Protein AF-A0A9E3R865-F1 (afdb_monomer_lite)

pLDDT: mean 70.57, std 21.71, range [27.81, 96.75]

Secondary structure (DSSP, 8-state):
-----------------------------------TTTHHHHHHHHHHHHHHHHHHHHHHHGGGS-HHHHHHHHHHHHHHHHHHHHHHTSTTHHHHHHHHHHHHHHHHHHHHHHHHHHHHHHHHT-HHHHHHHHHHHHHHHHHHHH---HHHHHHHHHHHHHHHHHHHHHHHHHHHHHHHHHHHHHHHHHHHHHHHHHHTTS-HHHHHHHHHHHHHHHHHHHHHHHHHHHHHHHHHHT----------

Foldseek 3Di:
DDDDDDDDDDDDDDDDDDDDDDDDDDDDPPPPDDDPPVCVVVCVVCVVVCLVVLLVVLVVLLVVDDPVLVVVLVVLVVLLVLLLVLLVVDDVSVVLNVLCVSLSSLLSSLLSVLRSLLVLLVVLLDVVVLVVLVVVLVVLVVVLVVDPDPVVNVVSVVVNVVSVVVNVLSVVSVVLSVVSVVLSVLSVVLSVVSSVVSVVVDDSVVSSVSSVVSSVVSVVSSVVSVVSSVVSVVVVVVPDDPPDPPDD

Radius of gyration: 25.24 Å; chains: 1; bounding box: 74×53×70 Å

Structure (mmCIF, N/CA/C/O backbone):
data_AF-A0A9E3R865-F1
#
_entry.id   AF-A0A9E3R865-F1
#
loop_
_atom_site.group_PDB
_atom_site.id
_atom_site.type_symbol
_atom_site.label_atom_id
_atom_site.label_alt_id
_atom_site.label_comp_id
_atom_site.label_asym_id
_atom_site.label_entity_id
_atom_site.label_seq_id
_atom_site.pdbx_PDB_ins_code
_atom_site.Cartn_x
_atom_site.Cartn_y
_atom_site.Cartn_z
_atom_site.occupancy
_atom_site.B_iso_or_equiv
_atom_site.auth_seq_id
_atom_site.auth_comp_id
_atom_site.auth_asym_id
_atom_site.auth_atom_id
_atom_site.pdbx_PDB_model_num
ATOM 1 N N . MET A 1 1 ? 42.101 36.067 -9.853 1.00 40.19 1 MET A N 1
ATOM 2 C CA . MET A 1 1 ? 41.601 35.931 -8.469 1.00 40.19 1 MET A CA 1
ATOM 3 C C . MET A 1 1 ? 40.217 36.556 -8.374 1.00 40.19 1 MET A C 1
ATOM 5 O O . MET A 1 1 ? 40.017 37.602 -8.968 1.00 40.19 1 MET A O 1
ATOM 9 N N . ALA A 1 2 ? 39.330 35.887 -7.629 1.00 42.41 2 ALA A N 1
ATOM 10 C CA . ALA A 1 2 ? 38.038 36.328 -7.091 1.00 42.41 2 ALA A CA 1
ATOM 11 C C . ALA A 1 2 ? 36.913 36.724 -8.072 1.00 42.41 2 ALA A C 1
ATOM 13 O O . ALA A 1 2 ? 36.882 37.822 -8.620 1.00 42.41 2 ALA A O 1
ATOM 14 N N . ARG A 1 3 ? 35.901 35.852 -8.170 1.00 37.53 3 ARG A N 1
ATOM 15 C CA . ARG A 1 3 ? 34.527 36.245 -8.496 1.00 37.53 3 ARG A CA 1
ATOM 16 C C . ARG A 1 3 ? 33.596 35.596 -7.473 1.00 37.53 3 ARG A C 1
ATOM 18 O O . ARG A 1 3 ? 33.476 34.377 -7.419 1.00 37.53 3 ARG A O 1
ATOM 25 N N . SER A 1 4 ? 33.030 36.437 -6.619 1.00 45.53 4 SER A N 1
ATOM 26 C CA . SER A 1 4 ? 31.946 36.138 -5.694 1.00 45.53 4 SER A CA 1
ATOM 27 C C . SER A 1 4 ? 30.645 35.933 -6.469 1.00 45.53 4 SER A C 1
ATOM 29 O O . SER A 1 4 ? 30.324 36.727 -7.351 1.00 45.53 4 SER A O 1
ATOM 31 N N . LEU A 1 5 ? 29.877 34.907 -6.103 1.00 44.34 5 LEU A N 1
ATOM 32 C CA . LEU A 1 5 ? 28.442 34.857 -6.352 1.00 44.34 5 LEU A CA 1
ATOM 33 C C . LEU A 1 5 ? 27.740 34.358 -5.089 1.00 44.34 5 LEU A C 1
ATOM 35 O O . LEU A 1 5 ? 28.083 33.339 -4.497 1.00 44.34 5 LEU A O 1
ATOM 39 N N . THR A 1 6 ? 26.807 35.196 -4.677 1.00 42.09 6 THR A N 1
ATOM 40 C CA . THR A 1 6 ? 25.888 35.144 -3.552 1.00 42.09 6 THR A CA 1
ATOM 41 C C . THR A 1 6 ? 24.887 33.994 -3.660 1.00 42.09 6 THR A C 1
ATOM 43 O O . THR A 1 6 ? 24.456 33.635 -4.753 1.00 42.09 6 THR A O 1
ATOM 46 N N . ALA A 1 7 ? 24.472 33.479 -2.502 1.00 43.03 7 ALA A N 1
ATOM 47 C CA . ALA A 1 7 ? 23.309 32.610 -2.337 1.00 43.03 7 ALA A CA 1
ATOM 48 C C . ALA A 1 7 ? 21.990 33.299 -2.747 1.00 43.03 7 ALA A C 1
ATOM 50 O O . ALA A 1 7 ? 21.929 34.530 -2.811 1.00 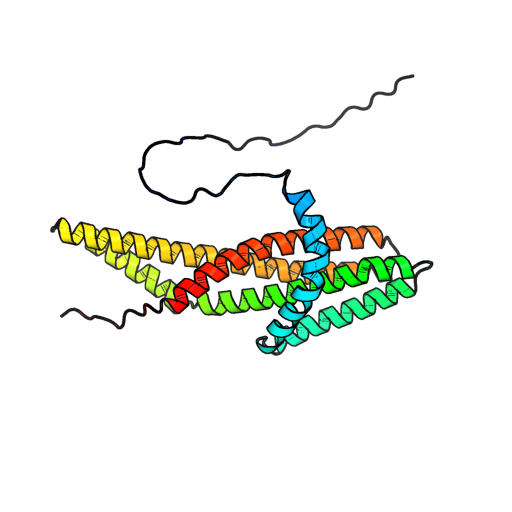43.03 7 ALA A O 1
ATOM 51 N N . PRO A 1 8 ? 20.905 32.514 -2.854 1.00 37.31 8 PRO A N 1
ATOM 52 C CA . PRO A 1 8 ? 19.636 32.934 -2.277 1.00 37.31 8 PRO A CA 1
ATOM 53 C C . PRO A 1 8 ? 19.112 31.938 -1.225 1.00 37.31 8 PRO A C 1
ATOM 55 O O . PRO A 1 8 ? 19.047 30.729 -1.435 1.00 37.31 8 PRO A O 1
ATOM 58 N N . ALA A 1 9 ? 18.746 32.523 -0.083 1.00 37.97 9 ALA A N 1
ATOM 59 C CA . ALA A 1 9 ? 17.836 32.050 0.965 1.00 37.97 9 ALA A CA 1
ATOM 60 C C . ALA A 1 9 ? 16.441 31.708 0.373 1.00 37.97 9 ALA A C 1
ATOM 62 O O . ALA A 1 9 ? 16.142 32.157 -0.729 1.00 37.97 9 ALA A O 1
ATOM 63 N N . THR A 1 10 ? 15.483 30.987 0.961 1.00 44.00 10 THR A N 1
ATOM 64 C CA . THR A 1 10 ? 15.141 30.415 2.289 1.00 44.00 10 THR A CA 1
ATOM 65 C C . THR A 1 10 ? 13.929 29.472 1.992 1.00 44.00 10 THR A C 1
ATOM 67 O O . THR A 1 10 ? 13.488 29.418 0.847 1.00 44.00 10 THR A O 1
ATOM 70 N N . TRP A 1 11 ? 13.344 28.640 2.859 1.00 37.16 11 TRP A N 1
ATOM 71 C CA . TRP A 1 11 ? 12.499 28.972 4.014 1.00 37.16 11 TRP A CA 1
ATOM 72 C C . TRP A 1 11 ? 12.063 27.662 4.710 1.00 37.16 11 TRP A C 1
ATOM 74 O O . TRP A 1 11 ? 11.724 26.694 4.037 1.00 37.16 11 TRP A O 1
ATOM 84 N N . LEU A 1 12 ? 11.993 27.715 6.047 1.00 38.28 12 LEU A N 1
ATOM 85 C CA . LEU A 1 12 ? 11.328 26.791 6.986 1.00 38.28 12 LEU A CA 1
ATOM 86 C C . LEU A 1 12 ? 12.108 25.559 7.468 1.00 38.28 12 LEU A C 1
ATOM 88 O O . LEU A 1 12 ? 11.840 24.409 7.135 1.00 38.28 12 LEU A O 1
ATOM 92 N N . SER A 1 13 ? 13.016 25.843 8.399 1.00 36.47 13 SER A N 1
ATOM 93 C CA . SER A 1 13 ? 13.278 24.997 9.560 1.00 36.47 13 SER A CA 1
ATOM 94 C C . SER A 1 13 ? 12.146 25.101 10.606 1.00 36.47 13 SER A C 1
ATOM 96 O O . SER A 1 13 ? 11.446 26.110 10.668 1.00 36.47 13 SER A O 1
ATOM 98 N N . LEU A 1 14 ? 12.080 24.079 11.476 1.00 39.28 14 LEU A N 1
ATOM 99 C CA . LEU A 1 14 ? 11.447 24.009 12.810 1.00 39.28 14 LEU A CA 1
ATOM 100 C C . LEU A 1 14 ? 9.957 23.621 12.948 1.00 39.28 14 LEU A C 1
ATOM 102 O O . LEU A 1 14 ? 9.078 24.462 13.090 1.00 39.28 14 LEU A O 1
ATOM 106 N N . VAL A 1 15 ? 9.741 22.319 13.166 1.00 34.72 15 VAL A N 1
ATOM 107 C CA . VAL A 1 15 ? 8.919 21.781 14.272 1.00 34.72 15 VAL A CA 1
ATOM 108 C C . VAL A 1 15 ? 9.807 20.699 14.908 1.00 34.72 15 VAL A C 1
ATOM 110 O O . VAL A 1 15 ? 10.177 19.744 14.242 1.00 34.72 15 VAL A O 1
ATOM 113 N N . GLY A 1 16 ? 10.442 20.896 16.063 1.00 27.81 16 GLY A N 1
ATOM 114 C CA . GLY A 1 16 ? 9.811 20.956 17.377 1.00 27.81 16 GLY A CA 1
ATOM 115 C C . GLY A 1 16 ? 10.122 19.658 18.135 1.00 27.81 16 GLY A C 1
ATOM 116 O O . GLY A 1 16 ? 9.239 18.834 18.327 1.00 27.81 16 GLY A O 1
ATOM 117 N N . ALA A 1 17 ? 11.384 19.446 18.524 1.00 34.00 17 ALA A N 1
ATOM 118 C CA . ALA A 1 17 ? 11.750 18.372 19.445 1.00 34.00 17 ALA A CA 1
ATOM 119 C C . ALA A 1 17 ? 11.565 18.876 20.884 1.00 34.00 17 ALA A C 1
ATOM 121 O O . ALA A 1 17 ? 12.406 19.615 21.393 1.00 34.00 17 ALA A O 1
ATOM 122 N N . MET A 1 18 ? 10.473 18.483 21.541 1.00 29.58 18 MET A N 1
ATOM 123 C CA . MET A 1 18 ? 10.409 18.481 23.002 1.00 29.58 18 MET A CA 1
ATOM 124 C C . MET A 1 18 ? 10.315 17.043 23.491 1.00 29.58 18 MET A C 1
ATOM 126 O O . MET A 1 18 ? 9.332 16.344 23.263 1.00 29.58 18 MET A O 1
ATOM 130 N N . ALA A 1 19 ? 11.372 16.629 24.181 1.00 34.25 19 ALA A N 1
ATOM 131 C CA . ALA A 1 19 ? 11.337 15.502 25.084 1.00 34.25 19 ALA A CA 1
ATOM 132 C C . ALA A 1 19 ? 10.598 15.921 26.362 1.00 34.25 19 ALA A C 1
ATOM 134 O O . ALA A 1 19 ? 10.988 16.883 27.021 1.00 34.25 19 ALA A O 1
ATOM 135 N N . ALA A 1 20 ? 9.575 15.161 26.732 1.00 28.72 20 ALA A N 1
ATOM 136 C CA . ALA A 1 20 ? 9.143 15.025 28.113 1.00 28.72 20 ALA A CA 1
ATOM 137 C C . ALA A 1 20 ? 8.918 13.533 28.365 1.00 28.72 20 ALA A C 1
ATOM 139 O O . ALA A 1 20 ? 7.852 12.984 28.109 1.00 28.72 20 ALA A O 1
ATOM 140 N N . SER A 1 21 ? 9.982 12.869 28.810 1.00 32.38 21 SER A N 1
ATOM 141 C CA . SER A 1 21 ? 9.870 11.614 29.541 1.00 32.38 21 SER A CA 1
ATOM 142 C C . SER A 1 21 ? 9.639 11.970 31.003 1.00 32.38 21 SER A C 1
ATOM 144 O O . SER A 1 21 ? 10.466 12.676 31.579 1.00 32.38 21 SER A O 1
ATOM 146 N N . ALA A 1 22 ? 8.529 11.516 31.580 1.00 38.50 22 ALA A N 1
ATOM 147 C CA . ALA A 1 22 ? 8.523 10.770 32.838 1.00 38.50 22 ALA A CA 1
ATOM 148 C C . ALA A 1 22 ? 7.086 10.453 33.279 1.00 38.50 22 ALA A C 1
ATOM 150 O O . ALA A 1 22 ? 6.187 11.279 33.158 1.00 38.50 22 ALA A O 1
ATOM 151 N N . VAL A 1 23 ? 6.959 9.288 33.919 1.00 40.75 23 VAL A N 1
ATOM 152 C CA . VAL A 1 23 ? 5.808 8.773 34.677 1.00 40.75 23 VAL A CA 1
ATOM 153 C C . VAL A 1 23 ? 4.762 8.034 33.842 1.00 40.75 23 VAL A C 1
ATOM 155 O O . VAL A 1 23 ? 3.717 8.573 33.509 1.00 40.75 23 VAL A O 1
ATOM 158 N N . LEU A 1 24 ? 5.028 6.751 33.583 1.00 33.03 24 LEU A N 1
ATOM 159 C CA . LEU A 1 24 ? 4.121 5.651 33.936 1.00 33.03 24 LEU A CA 1
ATOM 160 C C . LEU A 1 24 ? 4.868 4.317 33.788 1.00 33.03 24 LEU A C 1
ATOM 162 O O . LEU A 1 24 ? 5.462 4.017 32.756 1.00 33.03 24 LEU A O 1
ATOM 166 N N . ASP A 1 25 ? 4.866 3.560 34.878 1.00 38.25 25 ASP A N 1
ATOM 167 C CA . ASP A 1 25 ? 5.464 2.241 35.054 1.00 38.25 25 ASP A CA 1
ATOM 168 C C . ASP A 1 25 ? 4.728 1.201 34.186 1.00 38.25 25 ASP A C 1
ATOM 170 O O . ASP A 1 25 ? 3.730 0.616 34.604 1.00 38.25 25 ASP A O 1
ATOM 174 N N . SER A 1 26 ? 5.158 1.016 32.933 1.00 35.91 26 SER A N 1
ATOM 175 C CA . SER A 1 26 ? 4.711 -0.110 32.101 1.00 35.91 26 SER A CA 1
ATOM 176 C C . SER A 1 26 ? 5.802 -0.559 31.115 1.00 35.91 26 SER A C 1
ATOM 178 O O . SER A 1 26 ? 6.477 0.289 30.521 1.00 35.91 26 SER A O 1
ATOM 180 N N . PRO A 1 27 ? 5.991 -1.875 30.901 1.00 34.94 27 PRO A N 1
ATOM 181 C CA . PRO A 1 27 ? 6.945 -2.393 29.931 1.00 34.94 27 PRO A CA 1
ATOM 182 C C . PRO A 1 27 ? 6.330 -2.382 28.523 1.00 34.94 27 PRO A C 1
ATOM 184 O O . PRO A 1 27 ? 5.753 -3.370 28.074 1.00 34.94 27 PRO A O 1
ATOM 187 N N . VAL A 1 28 ? 6.472 -1.269 27.804 1.00 36.88 28 VAL A N 1
ATOM 188 C CA . VAL A 1 28 ? 6.292 -1.225 26.343 1.00 36.88 28 VAL A CA 1
ATOM 189 C C . VAL A 1 28 ? 7.684 -1.184 25.708 1.00 36.88 28 VAL A C 1
ATOM 191 O O . VAL A 1 28 ? 8.507 -0.369 26.133 1.00 36.88 28 VAL A O 1
ATOM 194 N N . PRO A 1 29 ? 8.004 -2.027 24.708 1.00 36.09 29 PRO A N 1
ATOM 195 C CA . PRO A 1 29 ? 9.281 -1.931 24.021 1.00 36.09 29 PRO A CA 1
ATOM 196 C C . PRO A 1 29 ? 9.318 -0.633 23.205 1.00 36.09 29 PRO A C 1
ATOM 198 O O . PRO A 1 29 ? 8.752 -0.529 22.119 1.00 36.09 29 PRO A O 1
ATOM 201 N N . ILE A 1 30 ? 10.003 0.372 23.747 1.00 40.72 30 ILE A N 1
ATOM 202 C CA . ILE A 1 30 ? 10.427 1.567 23.020 1.00 40.72 30 ILE A CA 1
ATOM 203 C C . ILE A 1 30 ? 11.549 1.128 22.078 1.00 40.72 30 ILE A C 1
ATOM 205 O O . ILE A 1 30 ? 12.702 0.982 22.474 1.00 40.72 30 ILE A O 1
ATOM 209 N N . GLY A 1 31 ? 11.179 0.868 20.827 1.00 38.44 31 GLY A N 1
ATOM 210 C CA . GLY A 1 31 ? 12.083 0.523 19.733 1.00 38.44 31 GLY A CA 1
ATOM 211 C C . GLY A 1 31 ? 12.121 1.578 18.628 1.00 38.44 31 GLY A C 1
ATOM 212 O O . GLY A 1 31 ? 12.414 1.238 17.491 1.00 38.44 31 GLY A O 1
ATOM 213 N N . PHE A 1 32 ? 11.812 2.843 18.920 1.00 37.91 32 PHE A N 1
ATOM 214 C CA . PHE A 1 32 ? 12.094 3.952 18.006 1.00 37.91 32 PHE A CA 1
ATOM 215 C C . PHE A 1 32 ? 13.399 4.619 18.434 1.00 37.91 32 PHE A C 1
ATOM 217 O O . PHE A 1 32 ? 13.425 5.408 19.373 1.00 37.91 32 PHE A O 1
ATOM 224 N N . GLY A 1 33 ? 14.486 4.302 17.730 1.00 38.59 33 GLY A N 1
ATOM 225 C CA . GLY A 1 33 ? 15.703 5.111 17.767 1.00 38.59 33 GLY A CA 1
ATOM 226 C C . GLY A 1 33 ? 16.982 4.349 18.073 1.00 38.59 33 GLY A C 1
ATOM 227 O O . GLY A 1 33 ? 17.544 4.520 19.143 1.00 38.59 33 GLY A O 1
ATOM 228 N N . LEU A 1 34 ? 17.511 3.619 17.088 1.00 32.34 34 LEU A N 1
ATOM 229 C CA . LEU A 1 34 ? 18.955 3.419 16.933 1.00 32.34 34 LEU A CA 1
ATOM 230 C C . LEU A 1 34 ? 19.314 3.258 15.442 1.00 32.34 34 LEU A C 1
ATOM 232 O O . LEU A 1 34 ? 18.938 2.282 14.804 1.00 32.34 34 LEU A O 1
ATOM 236 N N . GLY A 1 35 ? 20.118 4.191 14.916 1.00 31.42 35 GLY A N 1
ATOM 237 C CA . GLY A 1 35 ? 21.192 3.838 13.979 1.00 31.42 35 GLY A CA 1
ATOM 238 C C . GLY A 1 35 ? 21.014 4.132 12.485 1.00 31.42 35 GLY A C 1
ATOM 239 O O . GLY A 1 35 ? 21.146 3.222 11.671 1.00 31.42 35 GLY A O 1
ATOM 240 N N . ALA A 1 36 ? 20.928 5.407 12.089 1.00 37.75 36 ALA A N 1
ATOM 241 C CA . ALA A 1 36 ? 21.147 5.831 10.694 1.00 37.75 36 ALA A CA 1
ATOM 242 C C . ALA A 1 36 ? 22.537 5.441 10.118 1.00 37.75 36 ALA A C 1
ATOM 244 O O . ALA A 1 36 ? 22.752 5.539 8.915 1.00 37.75 36 ALA A O 1
ATOM 245 N N . ALA A 1 37 ? 23.475 4.958 10.944 1.00 35.06 37 ALA A N 1
ATOM 246 C CA . ALA A 1 37 ? 24.821 4.552 10.524 1.00 35.06 37 ALA A CA 1
ATOM 247 C C . ALA A 1 37 ? 25.064 3.026 10.485 1.00 35.06 37 ALA A C 1
ATOM 249 O O . ALA A 1 37 ? 26.111 2.601 10.006 1.00 35.06 37 ALA A O 1
ATOM 250 N N . VAL A 1 38 ? 24.122 2.187 10.941 1.00 31.53 38 VAL A N 1
ATOM 251 C CA . VAL A 1 38 ? 24.250 0.709 10.851 1.00 31.53 38 VAL A CA 1
ATOM 252 C C . VAL A 1 38 ? 23.600 0.166 9.566 1.00 31.53 38 VAL A C 1
ATOM 254 O O . VAL A 1 38 ? 23.965 -0.898 9.065 1.00 31.53 38 VAL A O 1
ATOM 257 N N . LEU A 1 39 ? 22.685 0.936 8.970 1.00 37.50 39 LEU A N 1
ATOM 258 C CA . LEU A 1 39 ? 21.870 0.514 7.830 1.00 37.50 39 LEU A CA 1
ATOM 259 C C . LEU A 1 39 ? 22.663 0.318 6.530 1.00 37.50 39 LEU A C 1
ATOM 261 O O . LEU A 1 39 ? 22.301 -0.542 5.736 1.00 37.50 39 LEU A O 1
ATOM 265 N N . THR A 1 40 ? 23.775 1.019 6.307 1.00 37.84 40 THR A N 1
ATOM 266 C CA . THR A 1 40 ? 24.565 0.870 5.069 1.00 37.84 40 THR A CA 1
ATOM 267 C C . THR A 1 40 ? 25.347 -0.446 5.001 1.00 37.84 40 THR A C 1
ATOM 269 O O . THR A 1 40 ? 25.465 -1.023 3.920 1.00 37.84 40 THR A O 1
ATOM 272 N N . ALA A 1 41 ? 25.823 -0.977 6.133 1.00 30.67 41 ALA A N 1
ATOM 273 C CA . ALA A 1 41 ? 26.586 -2.230 6.162 1.00 30.67 41 ALA A CA 1
ATOM 274 C C . ALA A 1 41 ? 25.692 -3.477 6.020 1.00 30.67 41 ALA A C 1
ATOM 276 O O . ALA A 1 41 ? 26.091 -4.465 5.403 1.00 30.67 41 ALA A O 1
ATOM 277 N N . VAL A 1 42 ? 24.455 -3.418 6.523 1.00 31.41 42 VAL A N 1
ATOM 278 C CA . VAL A 1 42 ? 23.473 -4.509 6.404 1.00 31.41 42 VAL A CA 1
ATOM 279 C C . VAL A 1 42 ? 22.798 -4.514 5.018 1.00 31.41 42 VAL A C 1
ATOM 281 O O . VAL A 1 42 ? 22.544 -5.583 4.457 1.00 31.41 42 VAL A O 1
ATOM 284 N N . TYR A 1 43 ? 22.599 -3.345 4.392 1.00 35.41 43 TYR A N 1
ATOM 285 C CA . TYR A 1 43 ? 21.930 -3.209 3.087 1.00 35.41 43 TYR A CA 1
ATOM 286 C C . TYR A 1 43 ? 22.743 -3.773 1.907 1.00 35.41 43 TYR A C 1
ATOM 288 O O . TYR A 1 43 ? 22.174 -4.361 0.985 1.00 35.41 43 TYR A O 1
ATOM 296 N N . GLY A 1 44 ? 24.079 -3.681 1.947 1.00 33.25 44 GLY A N 1
ATOM 297 C CA . GLY A 1 44 ? 24.951 -4.245 0.905 1.00 33.25 44 GLY A CA 1
ATOM 298 C C . GLY A 1 44 ? 24.943 -5.780 0.844 1.00 33.25 44 GLY A C 1
ATOM 299 O O . GLY A 1 44 ? 25.122 -6.360 -0.227 1.00 33.25 44 GLY A O 1
ATOM 300 N N . ALA A 1 45 ? 24.687 -6.447 1.975 1.00 32.75 45 ALA A N 1
ATOM 301 C CA . ALA A 1 45 ? 24.628 -7.907 2.064 1.00 32.75 45 ALA A CA 1
ATOM 302 C C . ALA A 1 45 ? 23.204 -8.468 1.873 1.00 32.75 45 ALA A C 1
ATOM 304 O O . ALA A 1 45 ? 23.058 -9.579 1.356 1.00 32.75 45 ALA A O 1
ATOM 305 N N . LEU A 1 46 ? 22.158 -7.710 2.240 1.00 36.16 46 LEU A N 1
ATOM 306 C CA . LEU A 1 46 ? 20.761 -8.112 2.023 1.00 36.16 46 LEU A CA 1
ATOM 307 C C . LEU A 1 46 ? 20.273 -7.880 0.586 1.00 36.16 46 LEU A C 1
ATOM 309 O O . LEU A 1 46 ? 19.552 -8.727 0.065 1.00 36.16 46 LEU A O 1
ATOM 313 N N . SER A 1 47 ? 20.703 -6.814 -0.094 1.00 45.41 47 SER A N 1
ATOM 314 C CA . SER A 1 47 ? 20.270 -6.516 -1.475 1.00 45.41 47 SER A CA 1
ATOM 315 C C . SER A 1 47 ? 20.665 -7.598 -2.491 1.00 45.41 47 SER A C 1
ATOM 317 O O . SER A 1 47 ? 19.906 -7.879 -3.413 1.00 45.41 47 SER A O 1
ATOM 319 N N . ARG A 1 48 ? 21.797 -8.292 -2.291 1.00 40.88 48 ARG A N 1
ATOM 320 C CA . ARG A 1 48 ? 22.217 -9.413 -3.160 1.00 40.88 48 ARG A CA 1
ATOM 321 C C . ARG A 1 48 ? 21.596 -10.770 -2.805 1.00 40.88 48 ARG A C 1
ATOM 323 O O . ARG A 1 48 ? 21.646 -11.677 -3.629 1.00 40.88 48 ARG A O 1
ATOM 330 N N . ARG A 1 49 ? 21.030 -10.943 -1.602 1.00 35.59 49 ARG A N 1
ATOM 331 C CA . ARG A 1 49 ? 20.415 -12.214 -1.150 1.00 35.59 49 ARG A CA 1
ATOM 332 C C . ARG A 1 49 ? 18.882 -12.194 -1.134 1.00 35.59 49 ARG A C 1
ATOM 334 O O . ARG A 1 49 ? 18.290 -13.261 -1.284 1.00 35.59 49 ARG A O 1
ATOM 341 N N . GLY A 1 50 ? 18.254 -11.026 -0.987 1.00 38.50 50 GLY A N 1
ATOM 342 C CA . GLY A 1 50 ? 16.796 -10.847 -1.023 1.00 38.50 50 GLY A CA 1
ATOM 343 C C . GLY A 1 50 ? 16.217 -10.991 -2.429 1.00 38.50 50 GLY A C 1
ATOM 344 O O . GLY A 1 50 ? 15.307 -11.783 -2.629 1.00 38.50 50 GLY A O 1
ATOM 345 N N . ALA A 1 51 ? 16.839 -10.372 -3.439 1.00 43.62 51 ALA A N 1
ATOM 346 C CA . ALA A 1 51 ? 16.316 -10.334 -4.810 1.00 43.62 51 ALA A CA 1
ATOM 347 C C . ALA A 1 51 ? 15.975 -11.715 -5.420 1.00 43.62 51 ALA A C 1
ATOM 349 O O . ALA A 1 51 ? 14.983 -11.850 -6.129 1.00 43.62 51 ALA A O 1
ATOM 350 N N . ALA A 1 52 ? 16.745 -12.766 -5.106 1.00 38.91 52 ALA A N 1
ATOM 351 C CA . ALA A 1 52 ? 16.498 -14.118 -5.624 1.00 38.91 52 ALA A CA 1
ATOM 352 C C . ALA A 1 52 ? 15.438 -14.918 -4.835 1.00 38.91 52 ALA A C 1
ATOM 354 O O . ALA A 1 52 ? 14.802 -15.810 -5.398 1.00 38.91 52 ALA A O 1
ATOM 355 N N . ARG A 1 53 ? 15.232 -14.621 -3.541 1.00 39.56 53 ARG A N 1
ATOM 356 C CA . ARG A 1 53 ? 14.155 -15.221 -2.725 1.00 39.56 53 ARG A CA 1
ATOM 357 C C . ARG A 1 53 ? 12.837 -14.446 -2.852 1.00 39.56 53 ARG A C 1
ATOM 359 O O . ARG A 1 53 ? 11.774 -15.058 -2.801 1.00 39.56 53 ARG A O 1
ATOM 366 N N . ASP A 1 54 ? 12.907 -13.140 -3.092 1.00 45.41 54 ASP A N 1
ATOM 367 C CA . ASP A 1 54 ? 11.761 -12.227 -3.143 1.00 45.41 54 ASP A CA 1
ATOM 368 C C . ASP A 1 54 ? 11.014 -12.256 -4.487 1.00 45.41 54 ASP A C 1
ATOM 370 O O . ASP A 1 54 ? 9.791 -12.095 -4.497 1.00 45.41 54 ASP A O 1
ATOM 374 N N . GLY A 1 55 ? 11.694 -12.559 -5.601 1.00 47.50 55 GLY A N 1
ATOM 375 C CA . GLY A 1 55 ? 11.038 -12.760 -6.904 1.00 47.50 55 GLY A CA 1
ATOM 376 C C . GLY A 1 55 ? 10.121 -13.995 -6.946 1.00 47.50 55 GLY A C 1
ATOM 377 O O . GLY A 1 55 ? 9.121 -14.025 -7.661 1.00 47.50 55 GLY A O 1
ATOM 378 N N . GLN A 1 56 ? 10.391 -15.016 -6.120 1.00 43.62 56 GLN A N 1
ATOM 379 C CA . GLN A 1 56 ? 9.484 -16.165 -5.965 1.00 43.62 56 GLN A CA 1
ATOM 380 C C . GLN A 1 56 ? 8.256 -15.832 -5.103 1.00 43.62 56 GLN A C 1
ATOM 382 O O . GLN A 1 56 ? 7.182 -16.380 -5.344 1.00 43.62 56 GLN A O 1
ATOM 387 N N . ALA A 1 57 ? 8.386 -14.930 -4.124 1.00 47.62 57 ALA A N 1
ATOM 388 C CA . ALA A 1 57 ? 7.267 -14.488 -3.291 1.00 47.62 57 ALA A CA 1
ATOM 389 C C . ALA A 1 57 ? 6.305 -13.561 -4.057 1.00 47.62 57 ALA A C 1
ATOM 391 O O . ALA A 1 57 ? 5.093 -13.698 -3.904 1.00 47.62 57 ALA A O 1
ATOM 392 N N . GLY A 1 58 ? 6.824 -12.685 -4.929 1.00 50.91 58 GLY A N 1
ATOM 393 C CA . GLY A 1 58 ? 6.003 -11.881 -5.846 1.00 50.91 58 GLY A CA 1
ATOM 394 C C . GLY A 1 58 ? 5.158 -12.760 -6.771 1.00 50.91 58 GLY A C 1
ATOM 395 O O . GLY A 1 58 ? 3.944 -12.597 -6.845 1.00 50.91 58 GLY A O 1
ATOM 396 N N . ARG A 1 59 ? 5.768 -13.784 -7.382 1.00 52.75 59 ARG A N 1
ATOM 397 C CA . ARG A 1 59 ? 5.064 -14.706 -8.290 1.00 52.75 59 ARG A CA 1
ATOM 398 C C . ARG A 1 59 ? 4.004 -15.583 -7.617 1.00 52.75 59 ARG A C 1
ATOM 400 O O . ARG A 1 59 ? 3.008 -15.885 -8.260 1.00 52.75 59 ARG A O 1
ATOM 407 N N . ARG A 1 60 ? 4.155 -15.935 -6.334 1.00 55.91 60 ARG A N 1
ATOM 408 C CA . ARG A 1 60 ? 3.091 -16.615 -5.560 1.00 55.91 60 ARG A CA 1
ATOM 409 C C . ARG A 1 60 ? 1.882 -15.718 -5.287 1.00 55.91 60 ARG A C 1
ATOM 411 O O . ARG A 1 60 ? 0.771 -16.221 -5.204 1.00 55.91 60 ARG A O 1
ATOM 418 N N . GLY A 1 61 ? 2.081 -14.402 -5.182 1.00 60.31 61 GLY A N 1
ATOM 419 C CA . GLY A 1 61 ? 0.986 -13.443 -5.005 1.00 60.31 61 GLY A CA 1
ATOM 420 C C . GLY A 1 61 ? 0.033 -13.382 -6.202 1.00 60.31 61 GLY A C 1
ATOM 421 O O . GLY A 1 61 ? -1.133 -13.045 -6.025 1.00 60.31 61 GLY A O 1
ATOM 422 N N . LEU A 1 62 ? 0.499 -13.766 -7.398 1.00 62.69 62 LEU A N 1
ATOM 423 C CA . LEU A 1 62 ? -0.285 -13.745 -8.638 1.00 62.69 62 LEU A CA 1
ATOM 424 C C . LEU A 1 62 ? -1.503 -14.677 -8.598 1.00 62.69 62 LEU A C 1
ATOM 426 O O . LEU A 1 62 ? -2.534 -14.346 -9.175 1.00 62.69 62 LEU A O 1
ATOM 430 N N . GLU A 1 63 ? -1.410 -15.815 -7.907 1.00 65.94 63 GLU A N 1
ATOM 431 C CA . GLU A 1 63 ? -2.484 -16.822 -7.850 1.00 65.94 63 GLU A CA 1
ATOM 432 C C . GLU A 1 63 ? -3.746 -16.309 -7.135 1.00 65.94 63 GLU A C 1
ATOM 434 O O . GLU A 1 63 ? -4.845 -16.793 -7.396 1.00 65.94 63 GLU A O 1
ATOM 439 N N . ALA A 1 64 ? -3.599 -15.301 -6.269 1.00 72.44 64 ALA A N 1
ATOM 440 C CA . ALA A 1 64 ? -4.690 -14.686 -5.515 1.00 72.44 64 ALA A CA 1
ATOM 441 C C . ALA A 1 64 ? -5.201 -13.367 -6.133 1.00 72.44 64 ALA A C 1
ATOM 443 O O . ALA A 1 64 ? -6.061 -12.705 -5.546 1.00 72.44 64 ALA A O 1
ATOM 444 N N . LEU A 1 65 ? -4.671 -12.950 -7.289 1.00 79.00 65 LEU A N 1
ATOM 445 C CA . LEU A 1 65 ? -5.069 -11.702 -7.943 1.00 79.00 65 LEU A CA 1
ATOM 446 C C . LEU A 1 65 ? -6.334 -11.872 -8.788 1.00 79.00 65 LEU A C 1
ATOM 448 O O . LEU A 1 65 ? -6.561 -12.894 -9.435 1.00 79.00 65 LEU A O 1
ATOM 452 N N . ALA A 1 66 ? -7.141 -10.813 -8.845 1.00 84.94 66 ALA A N 1
ATOM 453 C CA . ALA A 1 66 ? -8.279 -10.754 -9.753 1.00 84.94 66 ALA A CA 1
ATOM 454 C C . ALA A 1 66 ? -7.814 -10.712 -11.228 1.00 84.94 66 ALA A C 1
ATOM 456 O O . ALA A 1 66 ? -6.735 -10.186 -11.517 1.00 84.94 66 ALA A O 1
ATOM 457 N N . PRO A 1 67 ? -8.641 -11.155 -12.198 1.00 85.25 67 PRO A N 1
ATOM 458 C CA . PRO A 1 67 ? -8.276 -11.128 -13.618 1.00 85.25 67 PRO A CA 1
ATOM 459 C C . PRO A 1 67 ? -7.851 -9.744 -14.133 1.00 85.25 67 PRO A C 1
ATOM 461 O O . PRO A 1 67 ? -6.931 -9.634 -14.937 1.00 85.25 67 PRO A O 1
ATOM 464 N N . SER A 1 68 ? -8.478 -8.672 -13.639 1.00 85.06 68 SER A N 1
ATOM 465 C CA . SER A 1 68 ? -8.104 -7.296 -13.986 1.00 85.06 68 SER A CA 1
ATOM 466 C C . SER A 1 68 ? -6.718 -6.902 -13.468 1.00 85.06 68 SER A C 1
ATOM 468 O O . SER A 1 68 ? -5.985 -6.204 -14.160 1.00 85.06 68 SER A O 1
ATOM 470 N N . GLN A 1 69 ? -6.338 -7.368 -12.277 1.00 87.81 69 GLN A N 1
ATOM 471 C CA . GLN A 1 69 ? -5.025 -7.117 -11.678 1.00 87.81 69 GLN A CA 1
ATOM 472 C C . GLN A 1 69 ? -3.930 -7.888 -12.422 1.00 87.81 69 GLN A C 1
ATOM 474 O O . GLN A 1 69 ? -2.862 -7.345 -12.686 1.00 87.81 69 GLN A O 1
ATOM 479 N N . LEU A 1 70 ? -4.213 -9.125 -12.838 1.00 87.88 70 LEU A N 1
ATOM 480 C CA . LEU A 1 70 ? -3.308 -9.892 -13.697 1.00 87.88 70 LEU A CA 1
ATOM 481 C C . LEU A 1 70 ? -3.071 -9.192 -15.039 1.00 87.88 70 LEU A C 1
ATOM 483 O O . LEU A 1 70 ? -1.929 -9.108 -15.486 1.00 87.88 70 LEU A O 1
ATOM 487 N N . ALA A 1 71 ? -4.121 -8.635 -15.647 1.00 89.44 71 ALA A N 1
ATOM 488 C CA . ALA A 1 71 ? -3.992 -7.860 -16.878 1.00 89.44 71 ALA A CA 1
ATOM 489 C C . ALA A 1 71 ? -3.127 -6.597 -16.691 1.00 89.44 71 ALA A C 1
ATOM 491 O O . ALA A 1 71 ? -2.336 -6.269 -17.573 1.00 89.44 71 ALA A O 1
ATOM 492 N N . GLN A 1 72 ? -3.222 -5.913 -15.543 1.00 89.06 72 GLN A N 1
ATOM 493 C CA . GLN A 1 72 ? -2.350 -4.773 -15.220 1.00 89.06 72 GLN A CA 1
ATOM 494 C C . GLN A 1 72 ? -0.881 -5.194 -15.112 1.00 89.06 72 GLN A C 1
ATOM 496 O O . GLN A 1 72 ? -0.017 -4.569 -15.720 1.00 89.06 72 GLN A O 1
ATOM 501 N N . VAL A 1 73 ? -0.596 -6.291 -14.403 1.00 91.94 73 VAL A N 1
ATOM 502 C CA . VAL A 1 73 ? 0.771 -6.827 -14.289 1.00 91.94 73 VAL A CA 1
ATOM 503 C C . VAL A 1 73 ? 1.329 -7.197 -15.666 1.00 91.94 73 VAL A C 1
ATOM 505 O O . VAL A 1 73 ? 2.457 -6.834 -15.988 1.00 91.94 73 VAL A O 1
ATOM 508 N N . GLN A 1 74 ? 0.529 -7.853 -16.512 1.00 91.88 74 GLN A N 1
ATOM 509 C CA . GLN A 1 74 ? 0.918 -8.177 -17.888 1.00 91.88 74 GLN A CA 1
ATOM 510 C C . GLN A 1 74 ? 1.212 -6.923 -18.719 1.00 91.88 74 GLN A C 1
ATOM 512 O O . GLN A 1 74 ? 2.199 -6.892 -19.448 1.00 91.88 74 GLN A O 1
ATOM 517 N N . ALA A 1 75 ? 0.412 -5.864 -18.574 1.00 92.81 75 ALA A N 1
ATOM 518 C CA . ALA A 1 75 ? 0.661 -4.603 -19.265 1.00 92.81 75 ALA A CA 1
ATOM 519 C C . ALA A 1 75 ? 2.004 -3.965 -18.859 1.00 92.81 75 ALA A C 1
ATOM 521 O O . ALA A 1 75 ? 2.688 -3.393 -19.711 1.00 92.81 75 ALA A O 1
ATOM 522 N N . LEU A 1 76 ? 2.410 -4.086 -17.588 1.00 92.50 76 LEU A N 1
ATOM 523 C CA . LEU A 1 76 ? 3.718 -3.615 -17.121 1.00 92.50 76 LEU A CA 1
ATOM 524 C C . LEU A 1 76 ? 4.876 -4.463 -17.661 1.00 92.50 76 LEU A C 1
ATOM 526 O O . LEU A 1 76 ? 5.901 -3.906 -18.055 1.00 92.50 76 LEU A O 1
ATOM 530 N N . GLU A 1 77 ? 4.709 -5.782 -17.736 1.00 93.00 77 GLU A N 1
ATOM 531 C CA . GLU A 1 77 ? 5.689 -6.689 -18.354 1.00 93.00 77 GLU A CA 1
ATOM 532 C C . GLU A 1 77 ? 5.870 -6.389 -19.852 1.00 93.00 77 GLU A C 1
ATOM 534 O O . GLU A 1 77 ? 6.996 -6.280 -20.347 1.00 93.00 77 GLU A O 1
ATOM 539 N N . ASP A 1 78 ? 4.773 -6.146 -20.573 1.00 93.81 78 ASP A N 1
ATOM 540 C CA . ASP A 1 78 ? 4.812 -5.729 -21.977 1.00 93.81 78 ASP A CA 1
ATOM 541 C C . ASP A 1 78 ? 5.520 -4.379 -22.148 1.00 93.81 78 ASP A C 1
ATOM 543 O O . ASP A 1 78 ? 6.281 -4.171 -23.101 1.00 93.81 78 ASP A O 1
ATOM 547 N N . LEU A 1 79 ? 5.280 -3.439 -21.230 1.00 91.81 79 LEU A N 1
ATOM 548 C CA . LEU A 1 79 ? 5.919 -2.127 -21.234 1.00 91.81 79 LEU A CA 1
ATOM 549 C C . LEU A 1 79 ? 7.424 -2.235 -20.962 1.00 91.81 79 LEU A C 1
ATOM 551 O O . LEU A 1 79 ? 8.216 -1.622 -21.682 1.00 91.81 79 LEU A O 1
ATOM 555 N N . LYS A 1 80 ? 7.828 -3.074 -20.001 1.00 91.81 80 LYS A N 1
ATOM 556 C CA . LYS A 1 80 ? 9.232 -3.429 -19.752 1.00 91.81 80 LYS A CA 1
ATOM 557 C C . LYS A 1 80 ? 9.877 -3.997 -21.014 1.00 91.81 80 LYS A C 1
ATOM 559 O O . LYS A 1 80 ? 10.954 -3.541 -21.399 1.00 91.81 80 LYS A O 1
ATOM 564 N N . ALA A 1 81 ? 9.237 -4.957 -21.681 1.00 92.62 81 ALA A N 1
ATOM 565 C CA . ALA A 1 81 ? 9.780 -5.572 -22.891 1.00 92.62 81 ALA A CA 1
ATOM 566 C C . ALA A 1 81 ? 10.014 -4.537 -24.006 1.00 92.62 81 ALA A C 1
ATOM 568 O O . ALA A 1 81 ? 11.084 -4.518 -24.624 1.00 92.62 81 ALA A O 1
ATOM 569 N N . LYS A 1 82 ? 9.050 -3.634 -24.221 1.00 90.88 82 LYS A N 1
ATOM 570 C CA . LYS A 1 82 ? 9.161 -2.535 -25.194 1.00 90.88 82 LYS A CA 1
ATOM 571 C C . LYS A 1 82 ? 10.269 -1.547 -24.829 1.00 90.88 82 LYS A C 1
ATOM 573 O O . LYS A 1 82 ? 11.034 -1.152 -25.705 1.00 90.88 82 LYS A O 1
ATOM 578 N N . LEU A 1 83 ? 10.389 -1.184 -23.553 1.00 87.88 83 LEU A N 1
ATOM 579 C CA . LEU A 1 83 ? 11.441 -0.299 -23.049 1.00 87.88 83 LEU A CA 1
ATOM 580 C C . LEU A 1 83 ? 12.837 -0.897 -23.266 1.00 87.88 83 LEU A C 1
ATOM 582 O O . LEU A 1 83 ? 13.720 -0.233 -23.806 1.00 87.88 83 LEU A O 1
ATOM 586 N N . LEU A 1 84 ? 13.035 -2.169 -22.915 1.00 89.25 84 LEU A N 1
ATOM 587 C CA . LEU A 1 84 ? 14.317 -2.845 -23.129 1.00 89.25 84 LEU A CA 1
ATOM 588 C C . LEU A 1 84 ? 14.651 -2.974 -24.621 1.00 89.25 84 LEU A C 1
ATOM 590 O O . LEU A 1 84 ? 15.810 -2.822 -25.000 1.00 89.25 84 LEU A O 1
ATOM 594 N N . ALA A 1 85 ? 13.657 -3.211 -25.482 1.00 89.50 85 ALA A N 1
ATOM 595 C CA . ALA A 1 85 ? 13.857 -3.199 -26.930 1.00 89.50 85 ALA A CA 1
ATOM 596 C C . ALA A 1 85 ? 14.273 -1.810 -27.447 1.00 89.50 85 ALA A C 1
ATOM 598 O O . ALA A 1 85 ? 15.190 -1.719 -28.264 1.00 89.50 85 ALA A O 1
ATOM 599 N N . ALA A 1 86 ? 13.660 -0.737 -26.936 1.00 85.50 86 ALA A N 1
ATOM 600 C CA . ALA A 1 86 ? 14.035 0.635 -27.274 1.00 85.50 86 ALA A CA 1
ATOM 601 C C . ALA A 1 86 ? 15.475 0.956 -26.840 1.00 85.50 86 ALA A C 1
ATOM 603 O O . ALA A 1 86 ? 16.233 1.528 -27.619 1.00 85.50 86 ALA A O 1
ATOM 604 N N . TYR A 1 87 ? 15.895 0.522 -25.648 1.00 85.62 87 TYR A N 1
ATOM 605 C CA . TYR A 1 87 ? 17.277 0.696 -25.191 1.00 85.62 87 TYR A CA 1
ATOM 606 C C . TYR A 1 87 ? 18.287 -0.062 -26.049 1.00 85.62 87 TYR A C 1
ATOM 608 O O . TYR A 1 87 ? 19.311 0.516 -26.399 1.00 85.62 87 TYR A O 1
ATOM 616 N N . ARG A 1 88 ? 17.999 -1.306 -26.457 1.00 87.75 88 ARG A N 1
ATOM 617 C CA . ARG A 1 88 ? 18.880 -2.069 -27.366 1.00 87.75 88 ARG A CA 1
ATOM 618 C C . ARG A 1 88 ? 19.089 -1.383 -28.715 1.00 87.75 88 ARG A C 1
ATOM 620 O O . ARG A 1 88 ? 20.135 -1.560 -29.328 1.00 87.75 88 ARG A O 1
ATOM 627 N N . ALA A 1 89 ? 18.112 -0.604 -29.179 1.00 86.69 89 ALA A N 1
ATOM 628 C CA . ALA A 1 89 ? 18.224 0.141 -30.429 1.00 86.69 89 ALA A CA 1
ATOM 629 C C . ALA A 1 89 ? 19.165 1.362 -30.334 1.00 86.69 89 ALA A C 1
ATOM 631 O O . ALA A 1 89 ? 19.534 1.924 -31.366 1.00 86.69 89 ALA A O 1
ATOM 632 N N . LEU A 1 90 ? 19.565 1.780 -29.126 1.00 82.94 90 LEU A N 1
ATOM 633 C CA . LEU A 1 90 ? 20.475 2.905 -28.916 1.00 82.94 90 LEU A CA 1
ATOM 634 C C . LEU A 1 90 ? 21.952 2.481 -29.055 1.00 82.94 90 LEU A C 1
ATOM 636 O O . LEU A 1 90 ? 22.330 1.381 -28.640 1.00 82.94 90 LEU A O 1
ATOM 640 N N . PRO A 1 91 ? 22.839 3.364 -29.554 1.00 80.00 91 PRO A N 1
ATOM 641 C CA . PRO A 1 91 ? 24.281 3.122 -29.540 1.00 80.00 91 PRO A CA 1
ATOM 642 C C . PRO A 1 91 ? 24.798 2.910 -28.107 1.00 80.00 91 PRO A C 1
ATOM 644 O O . PRO A 1 91 ? 24.611 3.766 -27.247 1.00 80.00 91 PRO A O 1
ATOM 647 N N . GLY A 1 92 ? 25.446 1.772 -27.838 1.00 76.56 92 GLY A N 1
ATOM 648 C CA . GLY A 1 92 ? 25.911 1.423 -26.484 1.00 76.56 92 GLY A CA 1
ATOM 649 C C . GLY A 1 92 ? 24.796 0.995 -25.516 1.00 76.56 92 GLY A C 1
ATOM 650 O O . GLY A 1 92 ? 25.035 0.879 -24.314 1.00 76.56 92 GLY A O 1
ATOM 651 N N . GLY A 1 93 ? 23.592 0.730 -26.031 1.00 77.62 93 GLY A N 1
ATOM 652 C CA . GLY A 1 93 ? 22.391 0.428 -25.257 1.00 77.62 93 GLY A CA 1
ATOM 653 C C . GLY A 1 93 ? 22.449 -0.823 -24.378 1.00 77.62 93 GLY A C 1
ATOM 654 O O . GLY A 1 93 ? 21.707 -0.908 -23.405 1.00 77.62 93 GLY A O 1
ATOM 655 N N . GLU A 1 94 ? 23.359 -1.762 -24.641 1.00 82.50 94 GLU A N 1
ATOM 656 C CA . GLU A 1 94 ? 23.529 -2.981 -23.829 1.00 82.50 94 GLU A CA 1
ATOM 657 C C . GLU A 1 94 ? 23.823 -2.678 -22.349 1.00 82.50 94 GLU A C 1
ATOM 659 O O . GLU A 1 94 ? 23.317 -3.354 -21.454 1.00 82.50 94 GLU A O 1
ATOM 664 N N . VAL A 1 95 ? 24.577 -1.609 -22.063 1.00 81.81 95 VAL A N 1
ATOM 665 C CA . VAL A 1 95 ? 24.856 -1.178 -20.680 1.00 81.81 95 VAL A CA 1
ATOM 666 C C . VAL A 1 95 ? 23.588 -0.643 -20.005 1.00 81.81 95 VAL A C 1
ATOM 668 O O . VAL A 1 95 ? 23.344 -0.899 -18.823 1.00 81.81 95 VAL A O 1
ATOM 671 N N . LEU A 1 96 ? 22.747 0.069 -20.758 1.00 77.75 96 LEU A N 1
ATOM 672 C CA . LEU A 1 96 ? 21.468 0.595 -20.276 1.00 77.75 96 LEU A CA 1
ATOM 673 C C . LEU A 1 96 ? 20.468 -0.530 -20.014 1.00 77.75 96 LEU A C 1
ATOM 675 O O . LEU A 1 96 ? 19.792 -0.519 -18.990 1.00 77.75 96 LEU A O 1
ATOM 679 N N . VAL A 1 97 ? 20.417 -1.530 -20.893 1.00 84.19 97 VAL A N 1
ATOM 680 C CA . VAL A 1 97 ? 19.600 -2.739 -20.722 1.00 84.19 97 VAL A CA 1
ATOM 681 C C . VAL A 1 97 ? 20.014 -3.471 -19.454 1.00 84.19 97 VAL A C 1
ATOM 683 O O . VAL A 1 97 ? 19.186 -3.637 -18.563 1.00 84.19 97 VAL A O 1
ATOM 686 N N . ALA A 1 98 ? 21.296 -3.823 -19.322 1.00 83.62 98 ALA A N 1
ATOM 687 C CA . ALA A 1 98 ? 21.796 -4.568 -18.169 1.00 83.62 98 ALA A CA 1
ATOM 688 C C . ALA A 1 98 ? 21.571 -3.821 -16.844 1.00 83.62 98 ALA A C 1
ATOM 690 O O . ALA A 1 98 ? 21.231 -4.425 -15.827 1.00 83.62 98 ALA A O 1
ATOM 691 N N . SER A 1 99 ? 21.739 -2.496 -16.849 1.00 78.31 99 SER A N 1
ATOM 692 C CA . SER A 1 99 ? 21.524 -1.675 -15.656 1.00 78.31 99 SER A CA 1
ATOM 693 C C . SER A 1 99 ? 20.049 -1.426 -15.334 1.00 78.31 99 SER A C 1
ATOM 695 O O . SER A 1 99 ? 19.738 -1.222 -14.162 1.00 78.31 99 SER A O 1
ATOM 697 N N . SER A 1 100 ? 19.142 -1.458 -16.315 1.00 81.75 100 SER A N 1
ATOM 698 C CA . SER A 1 100 ? 17.716 -1.150 -16.121 1.00 81.75 100 SER A CA 1
ATOM 699 C C . SER A 1 100 ? 16.851 -2.387 -15.908 1.00 81.75 100 SER A C 1
ATOM 701 O O . SER A 1 100 ? 15.887 -2.321 -15.153 1.00 81.75 100 SER A O 1
ATOM 703 N N . GLU A 1 101 ? 17.188 -3.518 -16.527 1.00 86.44 101 GLU A N 1
ATOM 704 C CA . GLU A 1 101 ? 16.385 -4.746 -16.500 1.00 86.44 101 GLU A CA 1
ATOM 705 C C . GLU A 1 101 ? 16.076 -5.200 -15.071 1.00 86.44 101 GLU A C 1
ATOM 707 O O . GLU A 1 101 ? 14.909 -5.348 -14.715 1.00 86.44 101 GLU A O 1
ATOM 712 N N . HIS A 1 102 ? 17.101 -5.279 -14.218 1.00 84.19 102 HIS A N 1
ATOM 713 C CA . HIS A 1 102 ? 16.924 -5.664 -12.819 1.00 84.19 102 HIS A CA 1
ATOM 714 C C . HIS A 1 102 ? 16.042 -4.686 -12.024 1.00 84.19 102 HIS A C 1
ATOM 716 O O . HIS A 1 102 ? 15.312 -5.096 -11.124 1.00 84.19 102 HIS A O 1
ATOM 722 N N . ARG A 1 103 ? 16.091 -3.388 -12.348 1.00 81.56 103 ARG A N 1
ATOM 723 C CA . ARG A 1 103 ? 15.289 -2.357 -11.666 1.00 81.56 103 ARG A CA 1
ATOM 724 C C . ARG A 1 103 ? 13.827 -2.440 -12.083 1.00 81.56 103 ARG A C 1
ATOM 726 O O . ARG A 1 103 ? 12.947 -2.335 -11.237 1.00 81.56 103 ARG A O 1
ATOM 733 N N . LEU A 1 104 ? 13.579 -2.661 -13.373 1.00 86.81 104 LEU A N 1
ATOM 734 C CA . LEU A 1 104 ? 12.236 -2.866 -13.911 1.00 86.81 104 LEU A CA 1
ATOM 735 C C . LEU A 1 104 ? 11.608 -4.130 -13.314 1.00 86.81 104 LEU A C 1
ATOM 737 O O . LEU A 1 104 ? 10.468 -4.075 -12.867 1.00 86.81 104 LEU A O 1
ATOM 741 N N . ASP A 1 105 ? 12.374 -5.222 -13.213 1.00 87.62 105 ASP A N 1
ATOM 742 C CA . ASP A 1 105 ? 11.948 -6.433 -12.499 1.00 87.62 105 ASP A CA 1
ATOM 743 C C . ASP A 1 105 ? 11.589 -6.140 -11.043 1.00 87.62 105 ASP A C 1
ATOM 745 O O . ASP A 1 105 ? 10.507 -6.497 -10.585 1.00 87.62 105 ASP A O 1
ATOM 749 N N . ALA A 1 106 ? 12.459 -5.429 -10.321 1.00 84.38 106 ALA A N 1
ATOM 750 C CA . ALA A 1 106 ? 12.214 -5.088 -8.925 1.00 84.38 106 ALA A CA 1
ATOM 751 C C . ALA A 1 106 ? 10.945 -4.236 -8.735 1.00 84.38 106 ALA A C 1
ATOM 753 O O . ALA A 1 106 ? 10.232 -4.428 -7.747 1.00 84.38 106 ALA A O 1
ATOM 754 N N . LEU A 1 107 ? 10.652 -3.320 -9.665 1.00 85.88 107 LEU A N 1
ATOM 755 C CA . LEU A 1 107 ? 9.446 -2.488 -9.646 1.00 85.88 107 LEU A CA 1
ATOM 756 C C . LEU A 1 107 ? 8.179 -3.295 -9.933 1.00 85.88 107 LEU A C 1
ATOM 758 O O . LEU A 1 107 ? 7.198 -3.132 -9.212 1.00 85.88 107 LEU A O 1
ATOM 762 N N . ILE A 1 108 ? 8.198 -4.183 -10.929 1.00 89.38 108 ILE A N 1
ATOM 763 C CA . ILE A 1 108 ? 7.057 -5.061 -11.236 1.00 89.38 108 ILE A CA 1
ATOM 764 C C . ILE A 1 108 ? 6.804 -6.021 -10.069 1.00 89.38 108 ILE A C 1
ATOM 766 O O . ILE A 1 108 ? 5.672 -6.163 -9.605 1.00 89.38 108 ILE A O 1
ATOM 770 N N . ASP A 1 109 ? 7.859 -6.609 -9.513 1.00 86.69 109 ASP A N 1
ATOM 771 C CA . ASP A 1 109 ? 7.765 -7.440 -8.318 1.00 86.69 109 ASP A CA 1
ATOM 772 C C . ASP A 1 109 ? 7.183 -6.655 -7.132 1.00 86.69 109 ASP A C 1
ATOM 774 O O . ASP A 1 109 ? 6.361 -7.171 -6.370 1.00 86.69 109 ASP A O 1
ATOM 778 N N . ALA A 1 110 ? 7.594 -5.398 -6.951 1.00 84.62 110 ALA A N 1
ATOM 779 C CA . ALA A 1 110 ? 7.043 -4.542 -5.910 1.00 84.62 110 ALA A CA 1
ATOM 780 C C . ALA A 1 110 ? 5.561 -4.241 -6.152 1.00 84.62 110 ALA A C 1
ATOM 782 O O . ALA A 1 110 ? 4.772 -4.361 -5.215 1.00 84.62 110 ALA A O 1
ATOM 783 N N . PHE A 1 111 ? 5.175 -3.953 -7.393 1.00 88.25 111 PHE A N 1
ATOM 784 C CA . PHE A 1 111 ? 3.793 -3.732 -7.807 1.00 88.25 111 PHE A CA 1
ATOM 785 C C . PHE A 1 111 ? 2.892 -4.928 -7.463 1.00 88.25 111 PHE A C 1
ATOM 787 O O . PHE A 1 111 ? 1.869 -4.763 -6.799 1.00 88.25 111 PHE A O 1
ATOM 794 N N . VAL A 1 112 ? 3.307 -6.153 -7.801 1.00 88.81 112 VAL A N 1
ATOM 795 C CA . VAL A 1 112 ? 2.552 -7.379 -7.474 1.00 88.81 112 VAL A CA 1
ATOM 796 C C . VAL A 1 112 ? 2.365 -7.544 -5.964 1.00 88.81 112 VAL A C 1
ATOM 798 O O . VAL A 1 112 ? 1.285 -7.909 -5.483 1.00 88.81 112 VAL A O 1
ATOM 801 N N . ARG A 1 113 ? 3.405 -7.249 -5.180 1.00 84.44 113 ARG A N 1
ATOM 802 C CA . ARG A 1 113 ? 3.302 -7.327 -3.722 1.00 84.44 113 ARG A CA 1
ATOM 803 C C . ARG A 1 113 ? 2.395 -6.236 -3.147 1.00 84.44 113 ARG A C 1
ATOM 805 O O . ARG A 1 113 ? 1.631 -6.529 -2.236 1.00 84.44 113 ARG A O 1
ATOM 812 N N . LEU A 1 114 ? 2.457 -5.009 -3.670 1.00 87.06 114 LEU A N 1
ATOM 813 C CA . LEU A 1 114 ? 1.558 -3.919 -3.278 1.00 87.06 114 LEU A CA 1
ATOM 814 C C . LEU A 1 114 ? 0.095 -4.269 -3.579 1.00 87.06 114 LEU A C 1
ATOM 816 O O . LEU A 1 114 ? -0.760 -4.031 -2.731 1.00 87.06 114 LEU A O 1
ATOM 820 N N . LEU A 1 115 ? -0.190 -4.891 -4.729 1.00 88.75 115 LEU A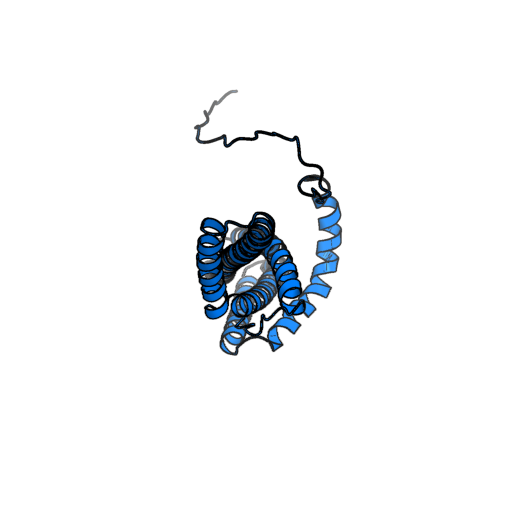 N 1
ATOM 821 C CA . LEU A 1 115 ? -1.527 -5.397 -5.061 1.00 88.75 115 LEU A CA 1
ATOM 822 C C . LEU A 1 115 ? -2.012 -6.438 -4.049 1.00 88.75 115 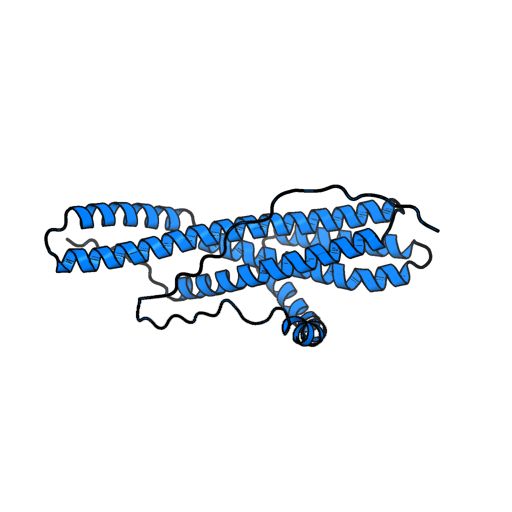LEU A C 1
ATOM 824 O O . LEU A 1 115 ? -3.149 -6.369 -3.584 1.00 88.75 115 LEU A O 1
ATOM 828 N N . SER A 1 116 ? -1.139 -7.374 -3.677 1.00 84.88 116 SER A N 1
ATOM 829 C CA . SER A 1 116 ? -1.451 -8.388 -2.665 1.00 84.88 116 SER A CA 1
ATOM 830 C C . SER A 1 116 ? -1.782 -7.733 -1.318 1.00 84.88 116 SER A C 1
ATOM 832 O O . SER A 1 116 ? -2.784 -8.072 -0.689 1.00 84.88 116 SER A O 1
ATOM 834 N N . SER A 1 117 ? -0.995 -6.733 -0.908 1.00 84.25 117 SER A N 1
ATOM 835 C CA . SER A 1 117 ? -1.261 -5.960 0.307 1.00 84.25 117 SER A CA 1
ATOM 836 C C . SER A 1 117 ? -2.569 -5.178 0.232 1.00 84.25 117 SER A C 1
ATOM 838 O O . SER A 1 117 ? -3.354 -5.194 1.177 1.00 84.25 117 SER A O 1
ATOM 840 N N . LEU A 1 118 ? -2.846 -4.532 -0.899 1.00 86.44 118 LEU A N 1
ATOM 841 C CA . LEU A 1 118 ? -4.081 -3.785 -1.122 1.00 86.44 118 LEU A CA 1
ATOM 842 C C . LEU A 1 118 ? -5.318 -4.691 -1.026 1.00 86.44 118 LEU A C 1
ATOM 844 O O . LEU A 1 118 ? -6.328 -4.290 -0.445 1.00 86.44 118 LEU A O 1
ATOM 848 N N . ASN A 1 119 ? -5.229 -5.915 -1.550 1.00 85.25 119 ASN A N 1
ATOM 849 C CA . ASN A 1 119 ? -6.290 -6.914 -1.439 1.00 85.25 119 ASN A CA 1
ATOM 850 C C . ASN A 1 119 ? -6.531 -7.318 0.023 1.00 85.25 119 ASN A C 1
ATOM 852 O O . ASN A 1 119 ? -7.685 -7.356 0.446 1.00 85.25 119 ASN A O 1
ATOM 856 N N . ALA A 1 120 ? -5.474 -7.526 0.815 1.00 82.94 120 ALA A N 1
ATOM 857 C CA . ALA A 1 120 ? -5.604 -7.806 2.248 1.00 82.94 120 ALA A CA 1
ATOM 858 C C . ALA A 1 120 ? -6.300 -6.655 3.000 1.00 82.94 120 ALA A C 1
ATOM 860 O O . ALA A 1 120 ? -7.260 -6.882 3.736 1.00 82.94 120 ALA A O 1
ATOM 861 N N . TYR A 1 121 ? -5.897 -5.403 2.746 1.00 84.88 121 TYR A N 1
ATOM 862 C CA . TYR A 1 121 ? -6.566 -4.235 3.331 1.00 84.88 121 TYR A CA 1
ATOM 863 C C . TYR A 1 121 ? -8.028 -4.119 2.908 1.00 84.88 121 TYR A C 1
ATOM 865 O O . TYR A 1 121 ? -8.857 -3.699 3.707 1.00 84.88 121 TYR A O 1
ATOM 873 N N . ARG A 1 122 ? -8.370 -4.479 1.668 1.00 82.94 122 ARG A N 1
ATOM 874 C CA . ARG A 1 122 ? -9.759 -4.466 1.200 1.00 82.94 122 ARG A CA 1
ATOM 875 C C . ARG A 1 122 ? -10.623 -5.472 1.961 1.00 82.94 122 ARG A C 1
ATOM 877 O O . ARG A 1 122 ? -11.766 -5.144 2.260 1.00 82.94 122 ARG A O 1
ATOM 884 N N . THR A 1 123 ? -10.089 -6.654 2.262 1.00 81.31 123 THR A N 1
ATOM 885 C CA . THR A 1 123 ? -10.779 -7.664 3.077 1.00 81.31 123 THR A CA 1
ATOM 886 C C . THR A 1 123 ? -10.975 -7.173 4.510 1.00 81.31 123 THR A C 1
ATOM 888 O O . THR A 1 123 ? -12.087 -7.237 5.024 1.00 81.31 123 THR A O 1
ATOM 891 N N . TYR A 1 124 ? -9.928 -6.611 5.124 1.00 80.25 124 TYR A N 1
ATOM 892 C CA . TYR A 1 124 ? -9.983 -6.101 6.497 1.00 80.25 124 TYR A CA 1
ATOM 893 C C . TYR A 1 124 ? -10.904 -4.878 6.657 1.00 80.25 124 TYR A C 1
ATOM 895 O O . TYR A 1 124 ? -11.654 -4.775 7.622 1.00 80.25 124 TYR A O 1
ATOM 903 N N . LEU A 1 125 ? -10.879 -3.939 5.707 1.00 83.12 125 LEU A N 1
ATOM 904 C CA . LEU A 1 125 ? -11.656 -2.693 5.744 1.00 83.12 125 LEU A CA 1
ATOM 905 C C . LEU A 1 125 ? -13.122 -2.880 5.318 1.00 83.12 125 LEU A C 1
ATOM 907 O O . LEU A 1 125 ? -13.699 -1.984 4.692 1.00 83.12 125 LEU A O 1
ATOM 911 N N . ASN A 1 126 ? -13.738 -4.019 5.634 1.00 80.00 126 ASN A N 1
ATOM 912 C CA . ASN A 1 126 ? -15.155 -4.219 5.366 1.00 80.00 126 ASN A CA 1
ATOM 913 C C . ASN A 1 126 ? -15.982 -3.103 6.040 1.00 80.00 126 ASN A C 1
ATOM 915 O O . ASN A 1 126 ? -15.820 -2.805 7.226 1.00 80.00 126 ASN A O 1
ATOM 919 N N . ALA A 1 127 ? -16.841 -2.443 5.258 1.00 66.31 127 ALA A N 1
ATOM 920 C CA . ALA A 1 127 ? -17.572 -1.253 5.690 1.00 66.31 127 ALA A CA 1
ATOM 921 C C . ALA A 1 127 ? -18.519 -1.546 6.865 1.00 66.31 127 ALA A C 1
ATOM 923 O O . ALA A 1 127 ? -18.657 -0.708 7.761 1.00 66.31 127 ALA A O 1
ATOM 924 N N . ASP A 1 128 ? -19.102 -2.747 6.889 1.00 69.38 128 ASP A N 1
ATOM 925 C CA . ASP A 1 128 ? -20.040 -3.175 7.928 1.00 69.38 128 ASP A CA 1
ATOM 926 C C . ASP A 1 128 ? -19.360 -3.264 9.306 1.00 69.38 128 ASP A C 1
ATOM 928 O O . ASP A 1 128 ? -19.912 -2.796 10.305 1.00 69.38 128 ASP A O 1
ATOM 932 N N . ASP A 1 129 ? -18.121 -3.764 9.362 1.00 76.56 129 ASP A N 1
ATOM 933 C CA . ASP A 1 129 ? -17.371 -3.919 10.615 1.00 76.56 129 ASP A CA 1
ATOM 934 C C . ASP A 1 129 ? -16.936 -2.571 11.198 1.00 76.56 129 ASP A C 1
ATOM 936 O O . ASP A 1 129 ? -17.021 -2.347 12.410 1.00 76.56 129 ASP A O 1
ATOM 940 N N . ARG A 1 130 ? -16.521 -1.631 10.339 1.00 82.56 130 ARG A N 1
ATOM 941 C CA . ARG A 1 130 ? -16.148 -0.279 10.776 1.00 82.56 130 ARG A CA 1
ATOM 942 C C . ARG A 1 130 ? -17.344 0.462 11.368 1.00 82.56 130 ARG A C 1
ATOM 944 O O . ARG A 1 130 ? -17.225 1.069 12.433 1.00 82.56 130 ARG A O 1
ATOM 951 N N . GLN A 1 131 ? -18.488 0.427 10.686 1.00 86.56 131 GLN A N 1
ATOM 952 C CA . GLN A 1 131 ? -19.691 1.110 11.154 1.00 86.56 131 GLN A CA 1
ATOM 953 C C . GLN A 1 131 ? -20.203 0.502 12.466 1.00 86.56 131 GLN A C 1
ATOM 955 O O . GLN A 1 131 ? -20.607 1.246 13.361 1.00 86.56 131 GLN A O 1
ATOM 960 N N . ALA A 1 132 ? -20.130 -0.823 12.615 1.00 87.81 132 ALA A N 1
ATOM 961 C CA . ALA A 1 132 ? -20.491 -1.498 13.856 1.00 87.81 132 ALA A CA 1
ATOM 962 C C . ALA A 1 132 ? -19.647 -1.015 15.049 1.00 87.81 132 ALA A C 1
ATOM 964 O O . ALA A 1 132 ? -20.210 -0.709 16.100 1.00 87.81 132 ALA A O 1
ATOM 965 N N . VAL A 1 133 ? -18.325 -0.871 14.882 1.00 89.25 133 VAL A N 1
ATOM 966 C CA . VAL A 1 133 ? -17.432 -0.382 15.950 1.00 89.25 133 VAL A CA 1
ATOM 967 C C . VAL A 1 133 ? -17.754 1.052 16.365 1.00 89.25 133 VAL A C 1
ATOM 969 O O . VAL A 1 133 ? -17.779 1.340 17.559 1.00 89.25 133 VAL A O 1
ATOM 972 N N . GLU A 1 134 ? -18.032 1.952 15.419 1.00 91.81 134 GLU A N 1
ATOM 973 C CA . GLU A 1 134 ? -18.390 3.344 15.738 1.00 91.81 134 GLU A CA 1
ATOM 974 C C . GLU A 1 134 ? -19.721 3.431 16.498 1.00 91.81 134 GLU A C 1
ATOM 976 O O . GLU A 1 134 ? -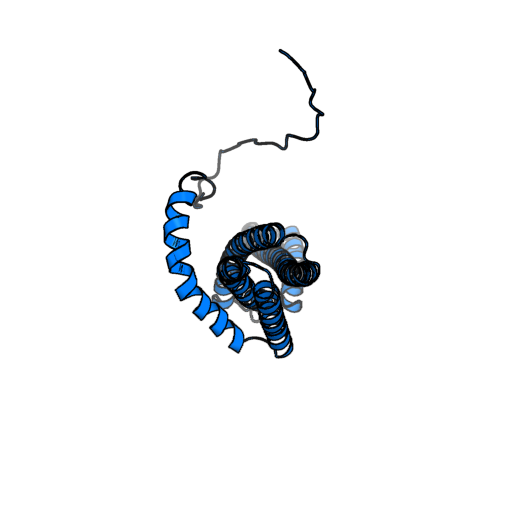19.838 4.171 17.479 1.00 91.81 134 GLU A O 1
ATOM 981 N N . VAL A 1 135 ? -20.720 2.646 16.080 1.00 94.00 135 VAL A N 1
ATOM 982 C CA . VAL A 1 135 ? -22.029 2.588 16.745 1.00 94.00 135 VAL A CA 1
ATOM 983 C C . VAL A 1 135 ? -21.899 2.011 18.156 1.00 94.00 135 VAL A C 1
ATOM 985 O O . VAL A 1 135 ? -22.431 2.597 19.100 1.00 94.00 135 VAL A O 1
ATOM 988 N N . GLU A 1 136 ? -21.174 0.900 18.322 1.00 93.50 136 GLU A N 1
ATOM 989 C CA . GLU A 1 136 ? -20.946 0.283 19.634 1.00 93.50 136 GLU A CA 1
ATOM 990 C C . GLU A 1 136 ? -20.175 1.229 20.564 1.00 93.50 136 GLU A C 1
ATOM 992 O O . GLU A 1 136 ? -20.543 1.386 21.729 1.00 93.50 136 GLU A O 1
ATOM 997 N N . LEU A 1 137 ? -19.150 1.914 20.048 1.00 95.31 137 LEU A N 1
ATOM 998 C CA . LEU A 1 137 ? -18.362 2.880 20.807 1.00 95.31 137 LEU A CA 1
ATOM 999 C C . LEU A 1 137 ? -19.229 4.037 21.315 1.00 95.31 137 LEU A C 1
ATOM 1001 O O . LEU A 1 137 ? -19.159 4.377 22.498 1.00 95.31 137 LEU A O 1
ATOM 1005 N N . ALA A 1 138 ? -20.058 4.624 20.449 1.00 96.06 138 ALA A N 1
ATOM 1006 C CA . ALA A 1 138 ? -20.944 5.723 20.822 1.00 96.06 138 ALA A CA 1
ATOM 1007 C C . ALA A 1 138 ? -21.994 5.288 21.860 1.00 96.06 138 ALA A C 1
ATOM 1009 O O . ALA A 1 138 ? -22.230 5.999 22.841 1.00 96.06 138 ALA A O 1
ATOM 1010 N N . ALA A 1 139 ? -22.592 4.106 21.678 1.00 96.06 139 ALA A N 1
ATOM 1011 C CA . ALA A 1 139 ? -23.561 3.550 22.619 1.00 96.06 139 ALA A CA 1
ATOM 1012 C C . ALA A 1 139 ? -22.926 3.293 23.995 1.00 96.06 139 ALA A C 1
ATOM 1014 O O . ALA A 1 139 ? -23.446 3.749 25.015 1.00 96.06 139 ALA A O 1
ATOM 1015 N N . LEU A 1 140 ? -21.761 2.644 24.028 1.00 95.44 140 LEU A N 1
ATOM 1016 C CA . LEU A 1 140 ? -21.074 2.310 25.270 1.00 95.44 140 LEU A CA 1
ATOM 1017 C C . LEU A 1 140 ? -20.587 3.559 26.019 1.00 95.44 140 LEU A C 1
ATOM 1019 O O . LEU A 1 140 ? -20.671 3.609 27.244 1.00 95.44 140 LEU A O 1
ATOM 1023 N N . GLN A 1 141 ? -20.133 4.596 25.312 1.00 96.38 141 GLN A N 1
ATOM 1024 C CA . GLN A 1 141 ? -19.787 5.881 25.931 1.00 96.38 141 GLN A CA 1
ATOM 1025 C C . GLN A 1 141 ? -20.998 6.540 26.605 1.00 96.38 141 GLN A C 1
ATOM 1027 O O . GLN A 1 141 ? -20.875 7.070 27.712 1.00 96.38 141 GLN A O 1
ATOM 1032 N N . ALA A 1 142 ? -22.176 6.473 25.978 1.00 96.31 142 ALA A N 1
ATOM 1033 C CA . ALA A 1 142 ? -23.411 6.968 26.579 1.00 96.31 142 ALA A CA 1
ATOM 1034 C C . ALA A 1 142 ? -23.832 6.142 27.809 1.00 96.31 142 ALA A C 1
ATOM 1036 O O . ALA A 1 142 ? -24.341 6.708 28.778 1.00 96.31 142 ALA A O 1
ATOM 1037 N N . GLU A 1 143 ? -23.597 4.826 27.800 1.00 95.06 143 GLU A N 1
ATOM 1038 C CA . GLU A 1 143 ? -23.825 3.964 28.964 1.00 95.06 143 GLU A CA 1
ATOM 1039 C C . GLU A 1 143 ? -22.876 4.280 30.122 1.00 95.06 143 GLU A C 1
ATOM 1041 O O . GLU A 1 143 ? -23.333 4.380 31.258 1.00 95.06 143 GLU A O 1
ATOM 1046 N N . VAL A 1 144 ? -21.579 4.466 29.852 1.00 95.38 144 VAL A N 1
ATOM 1047 C CA . VAL A 1 144 ? -20.573 4.855 30.860 1.00 95.38 144 VAL A CA 1
ATOM 1048 C C . VAL A 1 144 ? -20.976 6.156 31.551 1.00 95.38 144 VAL A C 1
ATOM 1050 O O . VAL A 1 144 ? -20.918 6.243 32.776 1.00 95.38 144 VAL A O 1
ATOM 1053 N N . ALA A 1 145 ? -21.438 7.148 30.785 1.00 94.38 145 ALA A N 1
ATOM 1054 C CA . ALA A 1 145 ? -21.840 8.451 31.315 1.00 94.38 145 ALA A CA 1
ATOM 1055 C C . ALA A 1 145 ? -23.029 8.383 32.291 1.00 94.38 145 ALA A C 1
ATOM 1057 O O . ALA A 1 145 ? -23.198 9.283 33.111 1.00 94.38 145 ALA A O 1
ATOM 1058 N N . ARG A 1 146 ? -23.853 7.332 32.203 1.00 95.62 146 ARG A N 1
ATOM 1059 C CA . ARG A 1 146 ? -25.034 7.113 33.054 1.00 95.62 146 ARG A CA 1
ATOM 1060 C C . ARG A 1 146 ? -24.810 6.036 34.120 1.00 95.62 146 ARG A C 1
ATOM 1062 O O . ARG A 1 146 ? -25.721 5.764 34.893 1.00 95.62 146 ARG A O 1
ATOM 1069 N N . GLU A 1 147 ? -23.638 5.405 34.152 1.00 95.62 147 GLU A N 1
ATOM 1070 C CA . GLU A 1 147 ? -23.347 4.301 35.061 1.00 95.62 147 GLU A CA 1
ATOM 1071 C C . GLU A 1 147 ? -22.995 4.820 36.459 1.00 95.62 147 GLU A C 1
ATOM 1073 O O . GLU A 1 147 ? -21.981 5.489 36.675 1.00 95.62 147 GLU A O 1
ATOM 1078 N N . GLU A 1 148 ? -23.831 4.486 37.436 1.00 94.50 148 GLU A N 1
ATOM 1079 C CA . GLU A 1 148 ? -23.643 4.906 38.825 1.00 94.50 148 GLU A CA 1
ATOM 1080 C C . GLU A 1 148 ? -22.706 3.953 39.578 1.00 94.50 148 GLU A C 1
ATOM 1082 O O . GLU A 1 148 ? -21.944 4.381 40.454 1.00 94.50 148 GLU A O 1
ATOM 1087 N N . ASN A 1 149 ? -22.689 2.668 39.205 1.00 96.75 149 ASN A N 1
ATOM 1088 C CA . ASN A 1 149 ? -21.846 1.671 39.848 1.00 96.75 149 ASN A CA 1
ATOM 1089 C C . ASN A 1 149 ? -20.384 1.827 39.407 1.00 96.75 149 ASN A C 1
ATOM 1091 O O . ASN A 1 149 ? -20.023 1.544 38.267 1.00 96.75 149 ASN A O 1
ATOM 1095 N N . ALA A 1 150 ? -19.511 2.211 40.343 1.00 93.75 150 ALA A N 1
ATOM 1096 C CA . ALA A 1 150 ? -18.093 2.451 40.074 1.00 93.75 150 ALA A CA 1
ATOM 1097 C C . ALA A 1 150 ? -17.359 1.255 39.437 1.00 93.75 150 ALA A C 1
ATOM 1099 O O . ALA A 1 150 ? -16.576 1.459 38.515 1.00 93.75 150 ALA A O 1
ATOM 1100 N N . LYS A 1 151 ? -17.644 0.018 39.869 1.00 92.88 151 LYS A N 1
ATOM 1101 C CA . LYS A 1 151 ? -17.002 -1.181 39.303 1.00 92.88 151 LYS A CA 1
ATOM 1102 C C . LYS A 1 151 ? -17.477 -1.462 37.878 1.00 92.88 151 LYS A C 1
ATOM 1104 O O . LYS A 1 151 ? -16.678 -1.850 37.033 1.00 92.88 151 LYS A O 1
ATOM 1109 N N . LEU A 1 152 ? -18.769 -1.271 37.600 1.00 93.25 152 LEU A N 1
ATOM 1110 C CA . LEU A 1 152 ? -19.304 -1.451 36.245 1.00 93.25 152 LEU A CA 1
ATOM 1111 C C . LEU A 1 152 ? -18.819 -0.353 35.301 1.00 93.25 152 LEU A C 1
ATOM 1113 O O . LEU A 1 152 ? -18.469 -0.654 34.162 1.00 93.25 152 LEU A O 1
ATOM 1117 N N . ARG A 1 153 ? -18.736 0.891 35.782 1.00 95.31 153 ARG A N 1
ATOM 1118 C CA . ARG A 1 153 ? -18.166 2.016 35.036 1.00 95.31 153 ARG A CA 1
ATOM 1119 C C . ARG A 1 153 ? -16.728 1.728 34.621 1.00 95.31 153 ARG A C 1
ATOM 1121 O O . ARG A 1 153 ? -16.440 1.819 33.437 1.00 95.31 153 ARG A O 1
ATOM 1128 N N . GLU A 1 154 ? -15.882 1.265 35.540 1.00 94.50 154 GLU A N 1
ATOM 1129 C CA . GLU A 1 154 ? -14.490 0.905 35.236 1.00 94.50 154 GLU A CA 1
ATOM 1130 C C . GLU A 1 154 ? -14.393 -0.189 34.154 1.00 94.50 154 GLU A C 1
ATOM 1132 O O . GLU A 1 154 ? -13.614 -0.083 33.207 1.00 94.50 154 GLU A O 1
ATOM 1137 N N . VAL A 1 155 ? -15.214 -1.242 34.245 1.00 94.31 155 VAL A N 1
ATOM 1138 C CA . VAL A 1 155 ? -15.242 -2.310 33.229 1.00 94.31 155 VAL A CA 1
ATOM 1139 C C . VAL A 1 155 ? -15.694 -1.773 31.867 1.00 94.31 155 VAL A C 1
ATOM 1141 O O . VAL A 1 155 ? -15.114 -2.130 30.837 1.00 94.31 155 VAL A O 1
ATOM 1144 N N . LYS A 1 156 ? -16.718 -0.913 31.840 1.00 93.19 156 LYS A N 1
ATOM 1145 C CA . LYS A 1 156 ? -17.216 -0.296 30.606 1.00 93.19 156 LYS A CA 1
ATOM 1146 C C . LYS A 1 156 ? -16.203 0.687 30.007 1.00 93.19 156 LYS A C 1
ATOM 1148 O O . LYS A 1 156 ? -16.037 0.688 28.793 1.00 93.19 156 LYS A O 1
ATOM 1153 N N . GLU A 1 157 ? -15.477 1.451 30.818 1.00 94.12 157 GLU A N 1
ATOM 1154 C CA . GLU A 1 157 ? -14.394 2.343 30.374 1.00 94.12 157 GLU A CA 1
ATOM 1155 C C . GLU A 1 157 ? -13.267 1.562 29.688 1.00 94.12 157 GLU A C 1
ATOM 1157 O O . GLU A 1 157 ? -12.872 1.910 28.577 1.00 94.12 157 GLU A O 1
ATOM 1162 N N . ARG A 1 158 ? -12.837 0.428 30.258 1.00 94.12 158 ARG A N 1
ATOM 1163 C CA . ARG A 1 158 ? -11.858 -0.452 29.593 1.00 94.12 158 ARG A CA 1
ATOM 1164 C C . ARG A 1 158 ? -12.362 -0.955 28.238 1.00 94.12 158 ARG A C 1
ATOM 1166 O O . ARG A 1 158 ? -11.597 -1.017 27.279 1.00 94.12 158 ARG A O 1
ATOM 1173 N N . ARG A 1 159 ? -13.651 -1.304 28.133 1.00 93.56 159 ARG A N 1
ATOM 1174 C CA . ARG A 1 159 ? -14.263 -1.684 26.847 1.00 93.56 159 ARG A CA 1
ATOM 1175 C C . ARG A 1 159 ? -14.288 -0.515 25.853 1.00 93.56 159 ARG A C 1
ATOM 1177 O O . ARG A 1 159 ? -14.024 -0.740 24.675 1.00 93.56 159 ARG A O 1
ATOM 1184 N N . VAL A 1 160 ? -14.555 0.713 26.305 1.00 95.00 160 VAL A N 1
ATOM 1185 C CA . VAL A 1 160 ? -14.460 1.923 25.467 1.00 95.00 160 VAL A CA 1
ATOM 1186 C C . VAL A 1 160 ? -13.044 2.086 24.918 1.00 95.00 160 VAL A C 1
ATOM 1188 O O . VAL A 1 160 ? -12.891 2.371 23.732 1.00 95.00 160 VAL A O 1
ATOM 1191 N N . ASP A 1 161 ? -12.016 1.875 25.736 1.00 92.94 161 ASP A N 1
ATOM 1192 C CA . ASP A 1 161 ? -10.626 2.008 25.294 1.00 92.94 161 ASP A CA 1
ATOM 1193 C C . ASP A 1 161 ? -10.242 0.952 24.250 1.00 92.94 161 ASP A C 1
ATOM 1195 O O . ASP A 1 161 ? -9.599 1.287 23.255 1.00 92.94 161 ASP A O 1
ATOM 1199 N N . ILE A 1 162 ? -10.717 -0.288 24.396 1.00 88.75 162 ILE A N 1
ATOM 1200 C CA . ILE A 1 162 ? -10.549 -1.336 23.373 1.00 88.75 162 ILE A CA 1
ATOM 1201 C C . ILE A 1 162 ? -11.223 -0.922 22.056 1.00 88.75 162 ILE A C 1
ATOM 1203 O O . ILE A 1 162 ? -10.611 -1.001 20.990 1.00 88.75 162 ILE A O 1
ATOM 1207 N N . LEU A 1 163 ? -12.469 -0.440 22.109 1.00 89.12 163 LEU A N 1
ATOM 1208 C CA . LEU A 1 163 ? -13.196 0.000 20.912 1.00 89.12 163 LEU A CA 1
ATOM 1209 C C . LEU A 1 163 ? -12.537 1.219 20.245 1.00 89.12 163 LEU A C 1
ATOM 1211 O O . LEU A 1 163 ? -12.490 1.289 19.017 1.00 89.12 163 LEU A O 1
ATOM 1215 N N . ARG A 1 164 ? -11.962 2.145 21.024 1.00 91.25 164 ARG A N 1
ATOM 1216 C CA . ARG A 1 164 ? -11.153 3.259 20.498 1.00 91.25 164 ARG A CA 1
ATOM 1217 C C . ARG A 1 164 ? -9.904 2.765 19.779 1.00 91.25 164 ARG A C 1
ATOM 1219 O O . ARG A 1 164 ? -9.627 3.239 18.682 1.00 91.25 164 ARG A O 1
ATOM 1226 N N . GLN A 1 165 ? -9.177 1.811 20.359 1.00 88.06 165 GLN A N 1
ATOM 1227 C CA . GLN A 1 165 ? -8.008 1.217 19.707 1.00 88.06 165 GLN A CA 1
ATOM 1228 C C . GLN A 1 165 ? -8.400 0.545 18.391 1.00 88.06 165 GLN A C 1
ATOM 1230 O O . GLN A 1 165 ? -7.764 0.785 17.369 1.00 88.06 165 GLN A O 1
ATOM 1235 N N . ARG A 1 166 ? -9.487 -0.231 18.382 1.00 87.31 166 ARG A N 1
ATOM 1236 C CA . ARG A 1 166 ? -9.980 -0.902 17.173 1.00 87.31 166 ARG A CA 1
ATOM 1237 C C . ARG A 1 166 ? -10.382 0.095 16.081 1.00 87.31 166 ARG A C 1
ATOM 1239 O O . ARG A 1 166 ? -10.013 -0.080 14.922 1.00 87.31 166 ARG A O 1
ATOM 1246 N N . ARG A 1 167 ? -11.067 1.183 16.446 1.00 89.50 167 ARG A N 1
ATOM 1247 C CA . ARG A 1 167 ? -11.363 2.302 15.536 1.00 89.50 167 ARG A CA 1
ATOM 1248 C C . ARG A 1 167 ? -10.088 2.916 14.951 1.00 89.50 167 ARG A C 1
ATOM 1250 O O . ARG A 1 167 ? -10.020 3.142 13.745 1.00 89.50 167 ARG A O 1
ATOM 1257 N N . GLU A 1 168 ? -9.097 3.193 15.791 1.00 87.31 168 GLU A N 1
ATOM 1258 C CA . GLU A 1 168 ? -7.822 3.766 15.354 1.00 87.31 168 GLU A CA 1
ATOM 1259 C C . GLU A 1 168 ? -7.104 2.835 14.365 1.00 87.31 168 GLU A C 1
ATOM 1261 O O . GLU A 1 168 ? -6.600 3.285 13.339 1.00 87.31 168 GLU A O 1
ATOM 1266 N N . ARG A 1 169 ? -7.153 1.515 14.585 1.00 84.31 169 ARG A N 1
ATOM 1267 C CA . ARG A 1 169 ? -6.631 0.534 13.618 1.00 84.31 169 ARG A CA 1
ATOM 1268 C C . ARG A 1 169 ? -7.349 0.588 12.275 1.00 84.31 169 ARG A C 1
ATOM 1270 O O . ARG A 1 169 ? -6.687 0.536 11.242 1.00 84.31 169 ARG A O 1
ATOM 1277 N N . PHE A 1 170 ? -8.675 0.734 12.257 1.00 86.69 170 PHE A N 1
ATOM 1278 C CA . PHE A 1 170 ? -9.414 0.937 11.004 1.00 86.69 170 PHE A CA 1
ATOM 1279 C C . PHE A 1 170 ? -8.985 2.212 10.272 1.00 86.69 170 PHE A C 1
ATOM 1281 O O . PHE A 1 170 ? -8.886 2.204 9.044 1.00 86.69 170 PHE A O 1
ATOM 1288 N N . HIS A 1 171 ? -8.710 3.293 11.004 1.00 87.50 171 HIS A N 1
ATOM 1289 C CA . HIS A 1 171 ? -8.208 4.535 10.421 1.00 87.50 171 HIS A CA 1
ATOM 1290 C C . HIS A 1 171 ? -6.831 4.336 9.775 1.00 87.50 171 HIS A C 1
ATOM 1292 O O . HIS A 1 171 ? -6.680 4.564 8.576 1.00 87.50 171 HIS A O 1
ATOM 1298 N N . GLN A 1 172 ? -5.872 3.798 10.529 1.00 84.56 172 GLN A N 1
ATOM 1299 C CA . GLN A 1 172 ? -4.506 3.533 10.058 1.00 84.56 172 GLN A CA 1
ATOM 1300 C C . GLN A 1 172 ? -4.472 2.576 8.858 1.00 84.56 172 GLN A C 1
ATOM 1302 O O . GLN A 1 172 ? -3.712 2.777 7.907 1.00 84.56 172 GLN A O 1
ATOM 1307 N N . ALA A 1 173 ? -5.317 1.542 8.865 1.00 84.25 173 ALA A N 1
ATOM 1308 C CA . ALA A 1 173 ? -5.460 0.624 7.741 1.00 84.25 173 ALA A CA 1
ATOM 1309 C C . ALA A 1 173 ? -6.023 1.326 6.492 1.00 84.25 173 ALA A C 1
ATOM 1311 O O . ALA A 1 173 ? -5.584 1.038 5.378 1.00 84.25 173 ALA A O 1
ATOM 1312 N N . SER A 1 174 ? -6.954 2.273 6.657 1.00 87.38 174 SER A N 1
ATOM 1313 C CA . SER A 1 174 ? -7.493 3.075 5.552 1.00 87.38 174 SER A CA 1
ATOM 1314 C C . SER A 1 174 ? -6.435 3.993 4.939 1.00 87.38 174 SER A C 1
ATOM 1316 O O . SER A 1 174 ? -6.304 4.021 3.717 1.00 87.38 174 SER A O 1
ATOM 1318 N N . GLU A 1 175 ? -5.658 4.696 5.764 1.00 86.06 175 GLU A N 1
ATOM 1319 C CA . GLU A 1 175 ? -4.553 5.550 5.303 1.00 86.06 175 GLU A CA 1
ATOM 1320 C C . GLU A 1 175 ? -3.480 4.729 4.579 1.00 86.06 175 GLU A C 1
ATOM 1322 O O . GLU A 1 175 ? -3.024 5.091 3.495 1.00 86.06 175 GLU A O 1
ATOM 1327 N N . SER A 1 176 ? -3.129 3.567 5.138 1.00 84.38 176 SER A N 1
ATOM 1328 C CA . SER A 1 176 ? -2.173 2.644 4.519 1.00 84.38 176 SER A CA 1
ATOM 1329 C C . SER A 1 176 ? -2.674 2.169 3.156 1.00 84.38 176 SER A C 1
ATOM 1331 O O . SER A 1 176 ? -1.927 2.193 2.181 1.00 84.38 176 SER A O 1
ATOM 1333 N N . ARG A 1 177 ? -3.953 1.788 3.049 1.00 87.69 177 ARG A N 1
ATOM 1334 C CA . ARG A 1 177 ? -4.572 1.382 1.780 1.00 87.69 177 ARG A CA 1
ATOM 1335 C C . ARG A 1 177 ? -4.485 2.489 0.724 1.00 87.69 177 ARG A C 1
ATOM 1337 O O . ARG A 1 177 ? -4.175 2.200 -0.432 1.00 87.69 177 ARG A O 1
ATOM 1344 N N . GLU A 1 178 ? -4.779 3.730 1.100 1.00 88.12 178 GLU A N 1
ATOM 1345 C CA . GLU A 1 178 ? -4.706 4.888 0.204 1.00 88.12 178 GLU A CA 1
ATOM 1346 C C . GLU A 1 178 ? -3.271 5.132 -0.275 1.00 88.12 178 GLU A C 1
ATOM 1348 O O . GLU A 1 178 ? -3.027 5.230 -1.480 1.00 88.12 178 GLU A O 1
ATOM 1353 N N . LEU A 1 179 ? -2.304 5.106 0.642 1.00 86.12 179 LEU A N 1
ATOM 1354 C CA . LEU A 1 179 ? -0.889 5.235 0.310 1.00 86.12 179 LEU A CA 1
ATOM 1355 C C . LEU A 1 179 ? -0.432 4.154 -0.683 1.00 86.12 179 LEU A C 1
ATOM 1357 O O . LEU A 1 179 ? 0.208 4.475 -1.684 1.00 86.12 179 LEU A O 1
ATOM 1361 N N . LEU A 1 180 ? -0.794 2.884 -0.462 1.00 85.06 180 LEU A N 1
ATOM 1362 C CA . LEU A 1 180 ? -0.450 1.799 -1.391 1.00 85.06 180 LEU A CA 1
ATOM 1363 C C . LEU A 1 180 ? -1.086 1.994 -2.772 1.00 85.06 180 LEU A C 1
ATOM 1365 O O . LEU A 1 180 ? -0.437 1.722 -3.781 1.00 85.06 180 LEU A O 1
ATOM 1369 N N . SER A 1 181 ? -2.323 2.495 -2.832 1.00 88.62 181 SER A N 1
ATOM 1370 C CA . SER A 1 181 ? -2.988 2.826 -4.097 1.00 88.62 181 SER A CA 1
ATOM 1371 C C . SER A 1 181 ? -2.215 3.887 -4.884 1.00 88.62 181 SER A C 1
ATOM 1373 O O . SER A 1 181 ? -2.047 3.750 -6.095 1.00 88.62 181 SER A O 1
ATOM 1375 N N . HIS A 1 182 ? -1.721 4.930 -4.214 1.00 86.50 182 HIS A N 1
ATOM 1376 C CA . HIS A 1 182 ? -0.907 5.964 -4.857 1.00 86.50 182 HIS A CA 1
ATOM 1377 C C . HIS A 1 182 ? 0.458 5.439 -5.307 1.00 86.50 182 HIS A C 1
ATOM 1379 O O . HIS A 1 182 ? 0.924 5.808 -6.384 1.00 86.50 182 HIS A O 1
ATOM 1385 N N . GLN A 1 183 ? 1.083 4.550 -4.533 1.00 85.25 183 GLN A N 1
ATOM 1386 C CA . GLN A 1 183 ? 2.345 3.920 -4.927 1.00 85.25 183 GLN A CA 1
ATOM 1387 C C . GLN A 1 183 ? 2.187 3.023 -6.161 1.00 85.25 183 GLN A C 1
ATOM 1389 O O . GLN A 1 183 ? 3.039 3.063 -7.045 1.00 85.25 183 GLN A O 1
ATOM 1394 N N . LEU A 1 184 ? 1.088 2.267 -6.269 1.00 89.12 184 LEU A N 1
ATOM 1395 C CA . LEU A 1 184 ? 0.777 1.490 -7.476 1.00 89.12 184 LEU A CA 1
ATOM 1396 C C . LEU A 1 184 ? 0.701 2.396 -8.712 1.00 89.12 184 LEU A C 1
ATOM 1398 O O . LEU A 1 184 ? 1.418 2.153 -9.679 1.00 89.12 184 LEU A O 1
ATOM 1402 N N . ALA A 1 185 ? -0.080 3.479 -8.642 1.00 87.81 185 ALA A N 1
ATOM 1403 C CA . ALA A 1 185 ? -0.183 4.455 -9.731 1.00 87.81 185 ALA A CA 1
ATOM 1404 C C . ALA A 1 185 ? 1.175 5.102 -10.067 1.00 87.81 185 ALA A C 1
ATOM 1406 O O . ALA A 1 185 ? 1.522 5.2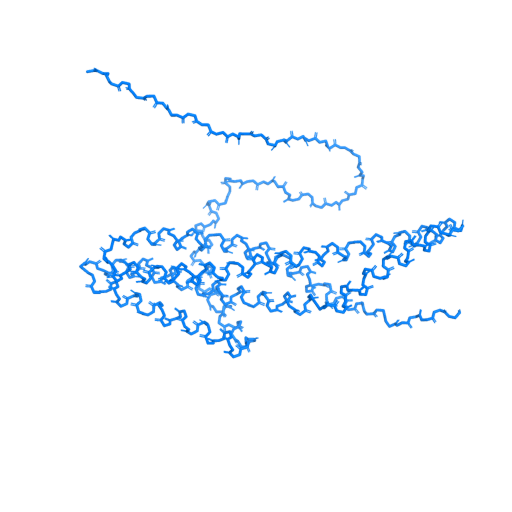67 -11.231 1.00 87.81 185 ALA A O 1
ATOM 1407 N N . THR A 1 186 ? 1.985 5.400 -9.048 1.00 86.50 186 THR A N 1
ATOM 1408 C CA . THR A 1 186 ? 3.317 5.999 -9.226 1.00 86.50 186 THR A CA 1
ATOM 1409 C C . THR A 1 186 ? 4.257 5.070 -9.997 1.00 86.50 186 THR A C 1
ATOM 1411 O O . THR A 1 186 ? 4.989 5.529 -10.873 1.00 86.50 186 THR A O 1
ATOM 1414 N N . ILE A 1 187 ? 4.241 3.763 -9.707 1.00 87.06 187 ILE A N 1
ATOM 1415 C CA . ILE A 1 187 ? 5.037 2.774 -10.452 1.00 87.06 187 ILE A CA 1
ATOM 1416 C C . ILE A 1 187 ? 4.601 2.731 -11.923 1.00 87.06 187 ILE A C 1
ATOM 1418 O O . ILE A 1 187 ? 5.460 2.733 -12.807 1.00 87.06 187 ILE A O 1
ATOM 1422 N N . GLU A 1 188 ? 3.293 2.717 -12.192 1.00 90.00 188 GLU A N 1
ATOM 1423 C CA . GLU A 1 188 ? 2.755 2.725 -13.560 1.00 90.00 188 GLU A CA 1
ATOM 1424 C C . GLU A 1 188 ? 3.195 3.976 -14.332 1.00 90.00 188 GLU A C 1
ATOM 1426 O O . GLU A 1 188 ? 3.733 3.865 -15.439 1.00 90.00 188 GLU A O 1
ATOM 1431 N N . ASP A 1 189 ? 3.031 5.158 -13.734 1.00 86.31 189 ASP A N 1
ATOM 1432 C CA . ASP A 1 189 ? 3.390 6.440 -14.342 1.00 86.31 189 ASP A CA 1
ATOM 1433 C C . ASP A 1 189 ? 4.887 6.529 -14.645 1.00 86.31 189 ASP A C 1
ATOM 1435 O O . ASP A 1 189 ? 5.288 6.997 -15.712 1.00 86.31 189 ASP A O 1
ATOM 1439 N N . VAL A 1 190 ? 5.733 6.039 -13.740 1.00 84.81 190 VAL A N 1
ATOM 1440 C CA . VAL A 1 190 ? 7.190 6.058 -13.916 1.00 84.81 190 VAL A CA 1
ATOM 1441 C C . VAL A 1 190 ? 7.623 5.092 -15.015 1.00 84.81 190 VAL A C 1
ATOM 1443 O O . VAL A 1 190 ? 8.467 5.453 -15.837 1.00 84.81 190 VAL A O 1
ATOM 1446 N N . LEU A 1 191 ? 7.042 3.891 -15.086 1.00 85.50 191 LEU A N 1
ATOM 1447 C CA . LEU A 1 191 ? 7.319 2.947 -16.175 1.00 85.50 191 LEU A CA 1
ATOM 1448 C C . LEU A 1 191 ? 6.864 3.508 -17.527 1.00 85.50 191 LEU A C 1
ATOM 1450 O O . LEU A 1 191 ? 7.568 3.369 -18.532 1.00 85.50 191 LEU A O 1
ATOM 1454 N N . ARG A 1 192 ? 5.716 4.188 -17.557 1.00 88.62 192 ARG A N 1
ATOM 1455 C CA . ARG A 1 192 ? 5.214 4.857 -18.758 1.00 88.62 192 ARG A CA 1
ATOM 1456 C C . ARG A 1 192 ? 6.127 5.998 -19.190 1.00 88.62 192 ARG A C 1
ATOM 1458 O O . ARG A 1 192 ? 6.511 6.055 -20.357 1.00 88.62 192 ARG A O 1
ATOM 1465 N N . LEU A 1 193 ? 6.530 6.852 -18.255 1.00 83.81 193 LEU A N 1
ATOM 1466 C CA . LEU A 1 193 ? 7.460 7.948 -18.507 1.00 83.81 193 LEU A CA 1
ATOM 1467 C C . LEU A 1 193 ? 8.815 7.430 -19.005 1.00 83.81 193 LEU A C 1
ATOM 1469 O O . LEU A 1 193 ? 9.372 7.983 -19.953 1.00 83.81 193 LEU A O 1
ATOM 1473 N N . ALA A 1 194 ? 9.326 6.350 -18.408 1.00 81.50 194 ALA A N 1
ATOM 1474 C CA . ALA A 1 194 ? 10.553 5.686 -18.837 1.00 81.50 194 ALA A CA 1
ATOM 1475 C C . ALA A 1 194 ? 10.470 5.252 -20.306 1.00 81.50 194 ALA A C 1
ATOM 1477 O O . ALA A 1 194 ? 11.376 5.519 -21.098 1.00 81.50 194 ALA A O 1
ATOM 1478 N N . PHE A 1 195 ? 9.350 4.637 -20.688 1.00 83.62 195 PHE A N 1
ATOM 1479 C CA . PHE A 1 195 ? 9.088 4.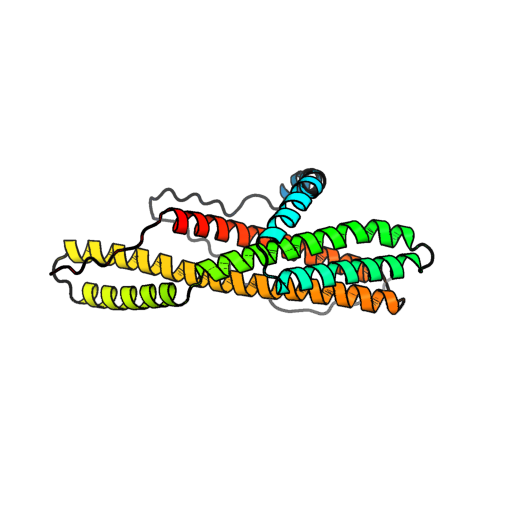251 -22.068 1.00 83.62 195 PHE A CA 1
ATOM 1480 C C . PHE A 1 195 ? 8.992 5.454 -23.013 1.00 83.62 195 PHE A C 1
ATOM 1482 O O . PHE A 1 195 ? 9.684 5.481 -24.033 1.00 83.62 195 PHE A O 1
ATOM 1489 N N . GLU A 1 196 ? 8.217 6.480 -22.668 1.00 84.50 196 GLU A N 1
ATOM 1490 C CA . GLU A 1 196 ? 8.076 7.696 -23.478 1.00 84.50 196 GLU A CA 1
ATOM 1491 C C . GLU A 1 196 ? 9.429 8.399 -23.702 1.00 84.50 196 GLU A C 1
ATOM 1493 O O . GLU A 1 196 ? 9.744 8.821 -24.818 1.00 84.50 196 GLU A O 1
ATOM 1498 N N . GLN A 1 197 ? 10.279 8.460 -22.674 1.00 80.44 197 GLN A N 1
ATOM 1499 C CA . GLN A 1 197 ? 11.617 9.048 -22.774 1.00 80.44 197 GLN A CA 1
ATOM 1500 C C . GLN A 1 197 ? 12.601 8.184 -23.570 1.00 80.44 197 GLN A C 1
ATOM 1502 O O . GLN A 1 197 ? 13.479 8.739 -24.239 1.00 80.44 197 GLN A O 1
ATOM 1507 N N . SER A 1 198 ? 12.443 6.856 -23.553 1.00 76.50 198 SER A N 1
ATOM 1508 C CA . SER A 1 198 ? 13.259 5.946 -24.367 1.00 76.50 198 SER A CA 1
ATOM 1509 C C . SER A 1 198 ? 13.036 6.151 -25.868 1.00 76.50 198 SER A C 1
ATOM 1511 O O . SER A 1 198 ? 13.993 6.134 -26.638 1.00 76.50 198 SER A O 1
ATOM 1513 N N . ILE A 1 199 ? 11.795 6.441 -26.276 1.00 78.44 199 ILE A N 1
ATOM 1514 C CA . ILE A 1 199 ? 11.458 6.778 -27.666 1.00 78.44 199 ILE A CA 1
ATOM 1515 C C . ILE A 1 199 ? 12.037 8.145 -28.038 1.00 78.44 199 ILE A C 1
ATOM 1517 O O . ILE A 1 199 ? 12.507 8.344 -29.156 1.00 78.44 199 ILE A O 1
ATOM 1521 N N . ALA A 1 200 ? 12.008 9.097 -27.105 1.00 77.19 200 ALA A N 1
ATOM 1522 C CA . ALA A 1 200 ? 12.394 10.479 -27.362 1.00 77.19 200 ALA A CA 1
ATOM 1523 C C . ALA A 1 200 ? 13.917 10.727 -27.442 1.00 77.19 200 ALA A C 1
ATOM 1525 O O . ALA A 1 200 ? 14.299 11.876 -27.659 1.00 77.19 200 ALA A O 1
ATOM 1526 N N . ILE A 1 201 ? 14.773 9.706 -27.256 1.00 63.25 201 ILE A N 1
ATOM 1527 C CA . ILE A 1 201 ? 16.253 9.793 -27.279 1.00 63.25 201 ILE A CA 1
ATOM 1528 C C . ILE A 1 201 ? 16.763 10.987 -26.444 1.00 63.25 201 ILE A C 1
ATOM 1530 O O . ILE A 1 201 ? 17.527 11.823 -26.924 1.00 63.25 201 ILE A O 1
ATOM 1534 N N . ARG A 1 202 ? 16.275 11.135 -25.202 1.00 63.53 202 ARG A N 1
ATOM 1535 C CA . ARG A 1 202 ? 16.666 12.267 -24.339 1.00 63.53 202 ARG A CA 1
ATOM 1536 C C . ARG A 1 202 ? 17.808 11.921 -23.398 1.00 63.53 202 ARG A C 1
ATOM 1538 O O . ARG A 1 202 ? 18.909 12.413 -23.598 1.00 63.53 202 ARG A O 1
ATOM 1545 N N . ASP A 1 203 ? 17.542 11.112 -22.375 1.00 67.75 203 ASP A N 1
ATOM 1546 C CA . ASP A 1 203 ? 18.546 10.766 -21.364 1.00 67.75 203 ASP A CA 1
ATOM 1547 C C . ASP A 1 203 ? 18.109 9.537 -20.532 1.00 67.75 203 ASP A C 1
ATOM 1549 O O . ASP A 1 203 ? 17.329 9.665 -19.581 1.00 67.75 203 ASP A O 1
ATOM 1553 N N . PRO A 1 204 ? 18.595 8.332 -20.870 1.00 67.69 204 PRO A N 1
ATOM 1554 C CA . PRO A 1 204 ? 18.290 7.104 -20.134 1.00 67.69 204 PRO A CA 1
ATOM 1555 C C . PRO A 1 204 ? 18.789 7.092 -18.675 1.00 67.69 204 PRO A C 1
ATOM 1557 O O . PRO A 1 204 ? 18.251 6.355 -17.841 1.00 67.69 204 PRO A O 1
ATOM 1560 N N . GLU A 1 205 ? 19.793 7.902 -18.320 1.00 72.31 205 GLU A N 1
ATOM 1561 C CA . GLU A 1 205 ? 20.331 7.939 -16.953 1.00 72.31 205 GLU A CA 1
ATOM 1562 C C . GLU A 1 205 ? 19.398 8.678 -15.986 1.00 72.31 205 GLU A C 1
ATOM 1564 O O . GLU A 1 205 ? 19.286 8.313 -14.811 1.00 72.31 205 GLU A O 1
ATOM 1569 N N . VAL A 1 206 ? 18.691 9.707 -16.463 1.00 71.62 206 VAL A N 1
ATOM 1570 C CA . VAL A 1 206 ? 17.664 10.413 -15.677 1.00 71.62 206 VAL A CA 1
ATOM 1571 C C . VAL A 1 206 ? 16.521 9.466 -15.320 1.00 71.62 206 VAL A C 1
ATOM 1573 O O . VAL A 1 206 ? 16.137 9.399 -14.151 1.00 71.62 206 VAL A O 1
ATOM 1576 N N . VAL A 1 207 ? 16.038 8.688 -16.291 1.00 67.75 207 VAL A N 1
ATOM 1577 C CA . VAL A 1 207 ? 15.006 7.660 -16.077 1.00 67.75 207 VAL A CA 1
ATOM 1578 C C . VAL A 1 207 ? 15.472 6.633 -15.052 1.00 67.75 207 VAL A C 1
ATOM 1580 O O . VAL A 1 207 ? 14.757 6.331 -14.100 1.00 67.75 207 VAL A O 1
ATOM 1583 N N . THR A 1 208 ? 16.699 6.134 -15.201 1.00 70.88 208 THR A N 1
ATOM 1584 C CA . THR A 1 208 ? 17.266 5.126 -14.295 1.00 70.88 208 THR A CA 1
ATOM 1585 C C . THR A 1 208 ? 17.282 5.612 -12.842 1.00 70.88 208 THR A C 1
ATOM 1587 O O . THR A 1 208 ? 16.911 4.865 -11.937 1.00 70.88 208 THR A O 1
ATOM 1590 N N . ARG A 1 209 ? 17.630 6.884 -12.604 1.00 75.44 209 ARG A N 1
ATOM 1591 C CA . ARG A 1 209 ? 17.584 7.488 -11.260 1.00 75.44 209 ARG A CA 1
ATOM 1592 C C . ARG A 1 209 ? 16.165 7.616 -10.702 1.00 75.44 209 ARG A C 1
ATOM 1594 O O . ARG A 1 209 ? 15.980 7.479 -9.496 1.00 75.44 209 ARG A O 1
ATOM 1601 N N . GLN A 1 210 ? 15.172 7.881 -11.549 1.00 71.56 210 GLN A N 1
ATOM 1602 C CA . GLN A 1 210 ? 13.768 7.934 -11.128 1.00 71.56 210 GLN A CA 1
ATOM 1603 C C . GLN A 1 210 ? 13.249 6.546 -10.733 1.00 71.56 210 GLN A C 1
ATOM 1605 O O . GLN A 1 210 ? 12.599 6.423 -9.697 1.00 71.56 210 GLN A O 1
ATOM 1610 N N . LEU A 1 211 ? 13.606 5.502 -11.492 1.00 75.50 211 LEU A N 1
ATOM 1611 C CA . LEU A 1 211 ? 13.289 4.111 -11.143 1.00 75.50 211 LEU A CA 1
ATOM 1612 C C . LEU A 1 211 ? 13.861 3.738 -9.765 1.00 75.50 211 LEU A C 1
ATOM 1614 O O . LEU A 1 211 ? 13.169 3.104 -8.972 1.00 75.50 211 LEU A O 1
ATOM 1618 N N . ASP A 1 212 ? 15.083 4.181 -9.446 1.00 76.19 212 ASP A N 1
ATOM 1619 C CA . ASP A 1 212 ? 15.711 3.944 -8.138 1.00 76.19 212 ASP A CA 1
ATOM 1620 C C . ASP A 1 212 ? 15.007 4.652 -6.983 1.00 76.19 212 ASP A C 1
ATOM 1622 O O . ASP A 1 212 ? 14.821 4.062 -5.916 1.00 76.19 212 ASP A O 1
ATOM 1626 N N . ALA A 1 213 ? 14.633 5.917 -7.181 1.00 76.06 213 ALA A N 1
ATOM 1627 C CA . ALA A 1 213 ? 13.917 6.686 -6.170 1.00 76.06 213 ALA A CA 1
ATOM 1628 C C . ALA A 1 213 ? 12.573 6.022 -5.843 1.00 76.06 213 ALA A C 1
ATOM 1630 O O . ALA A 1 213 ? 12.279 5.763 -4.679 1.00 76.06 213 ALA A O 1
ATOM 1631 N N . VAL A 1 214 ? 11.820 5.640 -6.875 1.00 73.38 214 VAL A N 1
ATOM 1632 C CA . VAL A 1 214 ? 10.516 4.982 -6.726 1.00 73.38 214 VAL A CA 1
ATOM 1633 C C . VAL A 1 214 ? 10.672 3.608 -6.089 1.00 73.38 214 VAL A C 1
ATOM 1635 O O . VAL A 1 214 ? 9.958 3.292 -5.144 1.00 73.38 214 VAL A O 1
ATOM 1638 N N . ALA A 1 215 ? 11.647 2.803 -6.519 1.00 74.69 215 ALA A N 1
ATOM 1639 C CA . ALA A 1 215 ? 11.910 1.504 -5.902 1.00 74.69 215 ALA A CA 1
ATOM 1640 C C . ALA A 1 215 ? 12.234 1.636 -4.403 1.00 74.69 215 ALA A C 1
ATOM 1642 O O . ALA A 1 215 ? 11.773 0.828 -3.593 1.00 74.69 215 ALA A O 1
ATOM 1643 N N . LYS A 1 216 ? 12.991 2.669 -4.014 1.00 75.38 216 LYS A N 1
ATOM 1644 C CA . LYS A 1 216 ? 13.324 2.957 -2.613 1.00 75.38 216 LYS A CA 1
ATOM 1645 C C . LYS A 1 216 ? 12.106 3.410 -1.801 1.00 75.38 216 LYS A C 1
ATOM 1647 O O . LYS A 1 216 ? 11.911 2.928 -0.680 1.00 75.38 216 LYS A O 1
ATOM 1652 N N . ASP A 1 217 ? 11.298 4.312 -2.345 1.00 72.00 217 ASP A N 1
ATOM 1653 C CA . ASP A 1 217 ? 10.104 4.837 -1.674 1.00 72.00 217 ASP A CA 1
ATOM 1654 C C . ASP A 1 217 ? 9.047 3.740 -1.499 1.00 72.00 217 ASP A C 1
ATOM 1656 O O . ASP A 1 217 ? 8.469 3.583 -0.417 1.00 72.00 217 ASP A O 1
ATOM 1660 N N . VAL A 1 218 ? 8.880 2.894 -2.518 1.00 73.31 218 VAL A N 1
ATOM 1661 C CA . VAL A 1 218 ? 8.021 1.708 -2.472 1.00 73.31 218 VAL A CA 1
ATOM 1662 C C . VAL A 1 218 ? 8.527 0.704 -1.442 1.00 73.31 218 VAL A C 1
ATOM 1664 O O . VAL A 1 218 ? 7.728 0.210 -0.652 1.00 73.31 218 VAL A O 1
ATOM 1667 N N . ALA A 1 219 ? 9.832 0.415 -1.389 1.00 72.00 219 ALA A N 1
ATOM 1668 C CA . ALA A 1 219 ? 10.391 -0.508 -0.399 1.00 72.00 219 ALA A CA 1
ATOM 1669 C C . ALA A 1 219 ? 10.165 -0.019 1.042 1.00 72.00 219 ALA A C 1
ATOM 1671 O O . ALA A 1 219 ? 9.809 -0.811 1.915 1.00 72.00 219 ALA A O 1
ATOM 1672 N N . THR A 1 220 ? 10.322 1.286 1.276 1.00 73.06 220 THR A N 1
ATOM 1673 C CA . THR A 1 220 ? 10.083 1.913 2.586 1.00 73.06 220 THR A CA 1
ATOM 1674 C C . THR A 1 220 ? 8.607 1.824 2.968 1.00 73.06 220 THR A C 1
ATOM 1676 O O . THR A 1 220 ? 8.270 1.334 4.043 1.00 73.06 220 THR A O 1
ATOM 1679 N N . THR A 1 221 ? 7.722 2.215 2.051 1.00 74.31 221 THR A N 1
ATOM 1680 C CA . THR A 1 221 ? 6.268 2.163 2.249 1.00 74.31 221 THR A CA 1
ATOM 1681 C C . THR A 1 221 ? 5.782 0.734 2.476 1.00 74.31 221 THR A C 1
ATOM 1683 O O . THR A 1 221 ? 4.943 0.473 3.336 1.00 74.31 221 THR A O 1
ATOM 1686 N N . GLN A 1 222 ? 6.335 -0.217 1.729 1.00 71.81 222 GLN A N 1
ATOM 1687 C CA . GLN A 1 222 ? 5.988 -1.622 1.836 1.00 71.81 222 GLN A CA 1
ATOM 1688 C C . GLN A 1 222 ? 6.403 -2.218 3.183 1.00 71.81 222 GLN A C 1
ATOM 1690 O O . GLN A 1 222 ? 5.668 -3.048 3.711 1.00 71.81 222 GLN A O 1
ATOM 1695 N N . ALA A 1 223 ? 7.551 -1.825 3.741 1.00 72.62 223 ALA A N 1
ATOM 1696 C CA . ALA A 1 223 ? 7.957 -2.275 5.069 1.00 72.62 223 ALA A CA 1
ATOM 1697 C C . ALA A 1 223 ? 6.925 -1.849 6.125 1.00 72.62 223 ALA A C 1
ATOM 1699 O O . ALA A 1 223 ? 6.398 -2.703 6.837 1.00 72.62 223 ALA A O 1
ATOM 1700 N N . SER A 1 224 ? 6.537 -0.570 6.130 1.00 70.38 224 SER A N 1
ATOM 1701 C CA . SER A 1 224 ? 5.507 -0.050 7.039 1.00 70.38 224 SER A CA 1
ATOM 1702 C C . SER A 1 224 ? 4.142 -0.709 6.820 1.00 70.38 224 SER A C 1
ATOM 1704 O O . SER A 1 224 ? 3.456 -1.068 7.775 1.00 70.38 224 SER A O 1
ATOM 1706 N N . ALA A 1 225 ? 3.755 -0.934 5.563 1.00 72.12 225 ALA A N 1
ATOM 1707 C CA . ALA A 1 225 ? 2.494 -1.592 5.249 1.00 72.12 225 ALA A CA 1
ATOM 1708 C C . ALA A 1 225 ? 2.475 -3.068 5.667 1.00 72.12 225 ALA A C 1
ATOM 1710 O O . ALA A 1 225 ? 1.432 -3.540 6.109 1.00 72.12 225 ALA A O 1
ATOM 1711 N N . ARG A 1 226 ? 3.597 -3.792 5.558 1.00 72.38 226 ARG A N 1
ATOM 1712 C CA . ARG A 1 226 ? 3.714 -5.191 6.005 1.00 72.38 226 ARG A CA 1
ATOM 1713 C C . ARG A 1 226 ? 3.645 -5.323 7.517 1.00 72.38 226 ARG A C 1
ATOM 1715 O O . ARG A 1 226 ? 2.996 -6.242 7.999 1.00 72.38 226 ARG A O 1
ATOM 1722 N N . GLU A 1 227 ? 4.292 -4.422 8.252 1.00 71.88 227 GLU A N 1
ATOM 1723 C CA . GLU A 1 227 ? 4.187 -4.383 9.714 1.00 71.88 227 GLU A CA 1
ATOM 1724 C C . GLU A 1 227 ? 2.724 -4.239 10.134 1.00 71.88 227 GLU A C 1
ATOM 1726 O O . GLU A 1 227 ? 2.228 -5.028 10.934 1.00 71.88 227 GLU A O 1
ATOM 1731 N N . MET A 1 228 ? 2.004 -3.299 9.517 1.00 75.62 228 MET A N 1
ATOM 1732 C CA . MET A 1 228 ? 0.572 -3.130 9.746 1.00 75.62 228 MET A CA 1
ATOM 1733 C C . MET A 1 228 ? -0.221 -4.386 9.359 1.00 75.62 228 MET A C 1
ATOM 1735 O O . MET A 1 228 ? -1.007 -4.863 10.169 1.00 75.62 228 MET A O 1
ATOM 1739 N N . GLN A 1 229 ? 0.018 -4.980 8.186 1.00 70.94 229 GLN A N 1
ATOM 1740 C CA . GLN A 1 229 ? -0.645 -6.227 7.778 1.00 70.94 229 GLN A CA 1
ATOM 1741 C C . GLN A 1 229 ? -0.438 -7.366 8.779 1.00 70.94 229 GLN A C 1
ATOM 1743 O O . GLN A 1 229 ? -1.393 -8.066 9.090 1.00 70.94 229 GLN A O 1
ATOM 1748 N N . GLN A 1 230 ? 0.769 -7.530 9.320 1.00 76.69 230 GLN A N 1
ATOM 1749 C CA . GLN A 1 230 ? 1.039 -8.551 10.328 1.00 76.69 230 GLN A CA 1
ATOM 1750 C C . GLN A 1 230 ? 0.203 -8.320 11.594 1.00 76.69 230 GLN A C 1
ATOM 1752 O O . GLN A 1 230 ? -0.312 -9.277 12.168 1.00 76.69 230 GLN A O 1
ATOM 1757 N N . PHE A 1 231 ? 0.021 -7.064 12.017 1.00 68.62 231 PHE A N 1
ATOM 1758 C CA . PHE A 1 231 ? -0.898 -6.746 13.113 1.00 68.62 231 PHE A CA 1
ATOM 1759 C C . PHE A 1 231 ? -2.354 -7.084 12.767 1.00 68.62 231 PHE A C 1
ATOM 1761 O O . PHE A 1 231 ? -3.061 -7.599 13.628 1.00 68.62 231 PHE A O 1
ATOM 1768 N N . LEU A 1 232 ? -2.791 -6.842 11.527 1.00 68.19 232 LEU A N 1
ATOM 1769 C CA . LEU A 1 232 ? -4.152 -7.159 11.078 1.00 68.19 232 LEU A CA 1
ATOM 1770 C C . LEU A 1 232 ? -4.416 -8.671 11.016 1.00 68.19 232 LEU A C 1
ATOM 1772 O O . LEU A 1 232 ? -5.454 -9.130 11.485 1.00 68.19 232 LEU A O 1
ATOM 1776 N N . GLU A 1 233 ? -3.474 -9.451 10.480 1.00 68.38 233 GLU A N 1
ATOM 1777 C CA . GLU A 1 233 ? -3.577 -10.916 10.388 1.00 68.38 233 GLU A CA 1
ATOM 1778 C C . GLU A 1 233 ? -3.674 -11.569 11.774 1.00 68.38 233 GLU A C 1
ATOM 1780 O O . GLU A 1 233 ? -4.410 -12.540 11.959 1.00 68.38 233 GLU A O 1
ATOM 1785 N N . LEU A 1 234 ? -2.966 -11.020 12.767 1.00 62.91 234 LEU A N 1
ATOM 1786 C CA . LEU A 1 234 ? -3.065 -11.468 14.156 1.00 62.91 234 LEU A CA 1
ATOM 1787 C C . LEU A 1 234 ? -4.445 -11.172 14.762 1.00 62.91 234 LEU A C 1
ATOM 1789 O O . LEU A 1 234 ? -4.957 -11.998 15.517 1.00 62.91 234 LEU A O 1
ATOM 1793 N N . ASP A 1 235 ? -5.051 -10.034 14.420 1.00 59.84 235 ASP A N 1
ATOM 1794 C CA . ASP A 1 235 ? -6.380 -9.638 14.904 1.00 59.84 235 ASP A CA 1
ATOM 1795 C C . ASP A 1 235 ? -7.487 -10.517 14.288 1.00 59.84 235 ASP A C 1
ATOM 1797 O O . ASP A 1 235 ? -8.403 -10.962 14.982 1.00 59.84 235 ASP A O 1
ATOM 1801 N N . GLU A 1 236 ? -7.371 -10.852 12.998 1.00 56.94 236 GLU A N 1
ATOM 1802 C CA . GLU A 1 236 ? -8.307 -11.747 12.303 1.00 56.94 236 GLU A CA 1
ATOM 1803 C C . GLU A 1 236 ? -8.190 -13.199 12.802 1.00 56.94 236 GLU A C 1
ATOM 1805 O O . GLU A 1 236 ? -9.202 -13.852 13.075 1.00 56.94 236 GLU A O 1
ATOM 1810 N N . ALA A 1 237 ? -6.963 -13.693 13.012 1.00 54.34 237 ALA A N 1
ATOM 1811 C CA . ALA A 1 237 ? -6.705 -15.021 13.573 1.00 54.34 237 ALA A CA 1
ATOM 1812 C C . ALA A 1 237 ? -7.156 -15.154 15.039 1.00 54.34 237 ALA A C 1
ATOM 1814 O O . ALA A 1 237 ? -7.504 -16.252 15.480 1.00 54.34 237 ALA A O 1
ATOM 1815 N N . ALA A 1 238 ? -7.188 -14.048 15.789 1.00 54.19 238 ALA A N 1
ATOM 1816 C CA . ALA A 1 238 ? -7.720 -14.011 17.148 1.00 54.19 238 ALA A CA 1
ATOM 1817 C C . ALA A 1 238 ? -9.253 -14.163 17.205 1.00 54.19 238 ALA A C 1
ATOM 1819 O O . ALA A 1 238 ? -9.791 -14.419 18.283 1.00 54.19 238 ALA A O 1
ATOM 1820 N N . GLY A 1 239 ? -9.960 -14.067 16.069 1.00 45.62 239 GLY A N 1
ATOM 1821 C CA . GLY A 1 239 ? -11.287 -14.656 15.881 1.00 45.62 239 GLY A CA 1
ATOM 1822 C C . GLY A 1 239 ? -12.363 -14.254 16.895 1.00 45.62 239 GLY A C 1
ATOM 1823 O O . GLY A 1 239 ? -13.273 -15.043 17.149 1.00 45.62 239 GLY A O 1
ATOM 1824 N N . PHE A 1 240 ? -12.309 -13.058 17.486 1.00 44.22 240 PHE A N 1
ATOM 1825 C CA . PHE A 1 240 ? -13.387 -12.594 18.360 1.00 44.22 240 PHE A CA 1
ATOM 1826 C C . PHE A 1 240 ? -14.522 -11.982 17.529 1.00 44.22 240 PHE A C 1
ATOM 1828 O O . PHE A 1 240 ? -14.558 -10.781 17.261 1.00 44.22 240 PHE A O 1
ATOM 1835 N N . ARG A 1 241 ? -15.481 -12.825 17.134 1.00 44.12 241 ARG A N 1
ATOM 1836 C CA . ARG A 1 241 ? -16.825 -12.391 16.734 1.00 44.12 241 ARG A CA 1
ATOM 1837 C C . ARG A 1 241 ? -17.701 -12.412 17.986 1.00 44.12 241 ARG A C 1
ATOM 1839 O O . ARG A 1 241 ? -17.976 -13.508 18.476 1.00 44.12 241 ARG A O 1
ATOM 1846 N N . PRO A 1 242 ? -18.155 -11.271 18.528 1.00 41.97 242 PRO A N 1
ATOM 1847 C CA . PRO A 1 242 ? -19.202 -11.313 19.529 1.00 41.97 242 PRO A CA 1
ATOM 1848 C C . PRO A 1 242 ? -20.482 -11.755 18.816 1.00 41.97 242 PRO A C 1
ATOM 1850 O O . PRO A 1 242 ? -21.204 -10.942 18.242 1.00 41.97 242 PRO A O 1
ATOM 1853 N N . GLU A 1 243 ? -20.769 -13.060 18.821 1.00 36.31 243 GLU A N 1
ATOM 1854 C CA . GLU A 1 243 ? -22.151 -13.495 18.665 1.00 36.31 243 GLU A CA 1
ATOM 1855 C C . GLU A 1 243 ? -22.967 -12.754 19.720 1.00 36.31 243 GLU A C 1
ATOM 1857 O O . GLU A 1 243 ? -22.595 -12.708 20.895 1.00 36.31 243 GLU A O 1
ATOM 1862 N N . GLY A 1 244 ? -24.030 -12.095 19.262 1.00 42.12 244 GLY A N 1
ATOM 1863 C CA . GLY A 1 244 ? -24.829 -11.192 20.067 1.00 42.12 244 GLY A CA 1
ATOM 1864 C C . GLY A 1 244 ? -25.279 -11.839 21.369 1.00 42.12 244 GLY A C 1
ATOM 1865 O O . GLY A 1 244 ? -26.289 -12.543 21.413 1.00 42.12 244 GLY A O 1
ATOM 1866 N N . VAL A 1 245 ? -24.592 -11.512 22.461 1.00 36.72 245 VAL A N 1
ATOM 1867 C CA . VAL A 1 245 ? -25.129 -11.701 23.801 1.00 36.72 245 VAL A CA 1
ATOM 1868 C C . VAL A 1 245 ? -26.134 -10.576 24.010 1.00 36.72 245 VAL A C 1
ATOM 1870 O O . VAL A 1 245 ? -25.839 -9.529 24.582 1.00 36.72 245 VAL A O 1
ATOM 1873 N N . ARG A 1 246 ? -27.350 -10.792 23.497 1.00 39.84 246 ARG A N 1
ATOM 1874 C CA . ARG A 1 246 ? -28.542 -10.118 24.009 1.00 39.84 246 ARG A CA 1
ATOM 1875 C C . ARG A 1 246 ? -28.675 -10.526 25.470 1.00 39.84 246 ARG A C 1
ATOM 1877 O O . ARG A 1 246 ? -29.191 -11.601 25.769 1.00 39.84 246 ARG A O 1
ATOM 1884 N N . VAL A 1 247 ? -28.175 -9.684 26.365 1.00 38.50 247 VAL A N 1
ATOM 1885 C CA . VAL A 1 247 ? -28.488 -9.777 27.788 1.00 38.50 247 VAL A CA 1
ATOM 1886 C C . VAL A 1 247 ? -29.962 -9.393 27.929 1.00 38.50 247 VAL A C 1
ATOM 1888 O O . VAL A 1 247 ? -30.353 -8.282 27.573 1.00 38.50 247 VAL A O 1
ATOM 1891 N N . ARG A 1 248 ? -30.781 -10.370 28.329 1.00 34.53 248 ARG A N 1
ATOM 1892 C CA . ARG A 1 248 ? -32.119 -10.141 28.885 1.00 34.53 248 ARG A CA 1
ATOM 1893 C C . ARG A 1 248 ? -31.999 -9.595 30.297 1.00 34.53 248 ARG A C 1
ATOM 1895 O O . ARG A 1 248 ? -31.073 -10.055 31.001 1.00 34.53 248 ARG A O 1
#

Sequence (248 aa):
MARSLTAPATWLSLVGAMAASAVLDSPVPIGFGLGAAVLTAVYGALSRRGAARDGQAGRRGLEALAPSQLAQVQALEDLKAKLLAAYRALPGGEVLVASSEHRLDALIDAFVRLLSSLNAYRTYLNADDRQAVEVELAALQAEVAREENAKLREVKERRVDILRQRRERFHQASESRELLSHQLATIEDVLRLAFEQSIAIRDPEVVTRQLDAVAKDVATTQASAREMQQFLELDEAAGFRPEGVRVR